Protein AF-A0A953AW74-F1 (afdb_monomer)

Nearest PDB structures (foldseek):
  6y31-assembly4_D  TM=5.588E-01  e=8.926E+00  Homo sapiens
  3v5y-assembly1_A  TM=3.026E-01  e=4.813E+00  Homo sapiens

pLDDT: mean 71.63, std 23.49, range [26.52, 97.81]

Sequence (312 aa):
MAQKKPSPPRPAPVPIDDEPTEIGEGLFGEADLGECDLDPSELDGVEDLDLGDDEKTHPGFAVPRDSFEDTRGEVSGVVIDPRKTLNTGKFK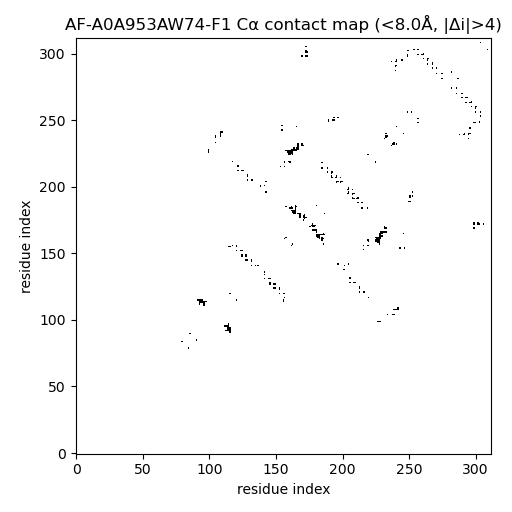ALTVAPEVSQGPWRERAFIPRGVVPKEEILESMEQALQIAAMQTGPLQRVRIALRAELMPLLRQAVEQAGGDGLDAWLSQLTRPPGRPAKDPFLMQLAALMDRFGCAPHQEALLGEAKAIAALVQKALCAPAPKKLSLKFLEEEFEGRIEVDALLTILFATDEELERQRQQVDRTLDSMRLQMRSMAGASPDGLMWNFSRLKVEKRIVEAEQKRRGSPKG

Mean predicted aligned error: 17.29 Å

Structure (mmCIF, N/CA/C/O backbone):
data_AF-A0A953AW74-F1
#
_entry.id   AF-A0A953AW74-F1
#
loop_
_atom_site.group_PDB
_atom_site.id
_atom_site.type_symbol
_atom_site.label_atom_id
_atom_site.label_alt_id
_atom_site.label_comp_id
_atom_site.label_asym_id
_atom_site.label_entity_id
_atom_site.label_seq_id
_atom_site.pdbx_PDB_ins_code
_atom_site.Cartn_x
_atom_site.Cartn_y
_atom_site.Cartn_z
_atom_site.occupancy
_atom_site.B_iso_or_equiv
_atom_site.auth_seq_id
_atom_site.auth_comp_id
_atom_site.auth_asym_id
_atom_site.auth_atom_id
_atom_site.pdbx_PDB_model_num
ATOM 1 N N . MET A 1 1 ? -37.865 -12.316 45.957 1.00 49.72 1 MET A N 1
ATOM 2 C CA . MET A 1 1 ? -38.767 -12.671 44.840 1.00 49.72 1 MET A CA 1
ATOM 3 C C . MET A 1 1 ? -38.986 -11.420 44.004 1.00 49.72 1 MET A C 1
ATOM 5 O O . MET A 1 1 ? -39.695 -10.531 44.449 1.00 49.72 1 MET A O 1
ATOM 9 N N . ALA A 1 2 ? -38.303 -11.304 42.864 1.00 46.75 2 ALA A N 1
ATOM 10 C CA . ALA A 1 2 ? -38.395 -10.155 41.963 1.00 46.75 2 ALA A CA 1
ATOM 11 C C . ALA A 1 2 ? -38.836 -10.641 40.576 1.00 46.75 2 ALA A C 1
ATOM 13 O O . ALA A 1 2 ? -38.392 -11.687 40.104 1.00 46.75 2 ALA A O 1
ATOM 14 N N . GLN A 1 3 ? -39.787 -9.910 40.002 1.00 46.91 3 GLN A N 1
ATOM 15 C CA . GLN A 1 3 ? -40.660 -10.318 38.906 1.00 46.91 3 GLN A CA 1
ATOM 16 C C . GLN A 1 3 ? -39.927 -10.389 37.557 1.00 46.91 3 GLN A C 1
ATOM 18 O O . GLN A 1 3 ? -39.173 -9.493 37.180 1.00 46.91 3 GLN A O 1
ATOM 23 N N . LYS A 1 4 ? -40.178 -11.477 36.824 1.00 51.53 4 LYS A N 1
ATOM 24 C CA . LYS A 1 4 ? -39.642 -11.770 35.490 1.00 51.53 4 LYS A CA 1
ATOM 25 C C . LYS A 1 4 ? -40.383 -10.897 34.464 1.00 51.53 4 LYS A C 1
ATOM 27 O O . LYS A 1 4 ? -41.589 -11.057 34.297 1.00 51.53 4 LYS A O 1
ATOM 32 N N . LYS A 1 5 ? -39.690 -9.960 33.805 1.00 62.12 5 LYS A N 1
ATOM 33 C CA . LYS A 1 5 ? -40.270 -9.153 32.713 1.00 62.12 5 LYS A CA 1
ATOM 34 C C . LYS A 1 5 ? -40.571 -10.043 31.491 1.00 62.12 5 LYS A C 1
ATOM 36 O O . LYS A 1 5 ? -39.734 -10.889 31.168 1.00 62.12 5 LYS A O 1
ATOM 41 N N . PRO A 1 6 ? -41.718 -9.867 30.810 1.00 58.66 6 PRO A N 1
ATOM 42 C CA . PRO A 1 6 ? -42.057 -10.635 29.616 1.00 58.66 6 PRO A CA 1
ATOM 43 C C . PRO A 1 6 ? -41.258 -10.154 28.397 1.00 58.66 6 PRO A C 1
ATOM 45 O O . PRO A 1 6 ? -41.044 -8.956 28.207 1.00 58.66 6 PRO A O 1
ATOM 48 N N . SER A 1 7 ? -40.803 -11.110 27.587 1.00 66.50 7 SER A N 1
ATOM 49 C CA . SER A 1 7 ? -40.097 -10.873 26.325 1.00 66.50 7 SER A CA 1
ATOM 50 C C . SER A 1 7 ? -41.033 -10.293 25.252 1.00 66.50 7 SER A C 1
ATOM 52 O O . SER A 1 7 ? -42.212 -10.652 25.228 1.00 66.50 7 SER A O 1
ATOM 54 N N . PRO A 1 8 ? -40.530 -9.433 24.347 1.00 68.00 8 PRO A N 1
ATOM 55 C CA . PRO A 1 8 ? -41.325 -8.884 23.254 1.00 68.00 8 PRO A CA 1
ATOM 56 C C . PRO A 1 8 ? -41.642 -9.944 22.178 1.00 68.00 8 PRO A C 1
ATOM 58 O O . PRO A 1 8 ? -40.876 -10.900 22.010 1.00 68.00 8 PRO A O 1
ATOM 61 N N . PRO A 1 9 ? -42.760 -9.789 21.443 1.00 66.25 9 PRO A N 1
ATOM 62 C CA . PRO A 1 9 ? -43.176 -10.731 20.408 1.00 66.25 9 PRO A CA 1
ATOM 63 C C . PRO A 1 9 ? -42.257 -10.674 19.179 1.00 66.25 9 PRO A C 1
ATOM 65 O O . PRO A 1 9 ? -41.763 -9.612 18.798 1.00 66.25 9 PRO A O 1
ATOM 68 N N . ARG A 1 10 ? -42.036 -11.837 18.550 1.00 60.25 10 ARG A N 1
ATOM 69 C CA . ARG A 1 10 ? -41.307 -11.953 17.277 1.00 60.25 10 ARG A CA 1
ATOM 70 C C . ARG A 1 10 ? -42.097 -11.286 16.140 1.00 60.25 10 ARG A C 1
ATOM 72 O O . ARG A 1 10 ? -43.310 -11.486 16.078 1.00 60.25 10 ARG A O 1
ATOM 79 N N . PRO A 1 11 ? -41.430 -10.571 15.218 1.00 63.75 11 PRO A N 1
ATOM 80 C CA . PRO A 1 11 ? -42.067 -10.089 13.999 1.00 63.75 11 PRO A CA 1
ATOM 81 C C . PRO A 1 11 ? -42.449 -11.259 13.081 1.00 63.75 11 PRO A C 1
ATOM 83 O O . PRO A 1 11 ? -41.747 -12.272 13.014 1.00 63.75 11 PRO A O 1
ATOM 86 N N . ALA A 1 12 ? -43.588 -11.106 12.406 1.00 66.38 12 ALA A N 1
ATOM 87 C CA . ALA A 1 12 ? -44.104 -12.053 11.426 1.00 66.38 12 ALA A CA 1
ATOM 88 C C . ALA A 1 12 ? -43.210 -12.104 10.167 1.00 66.38 12 ALA A C 1
ATOM 90 O O . ALA A 1 12 ? -42.586 -11.095 9.827 1.00 66.38 12 ALA A O 1
ATOM 91 N N . PRO A 1 13 ? -43.136 -13.255 9.475 1.00 59.19 13 PRO A N 1
ATOM 92 C CA . PRO A 1 13 ? -42.387 -13.381 8.231 1.00 59.19 13 PRO A CA 1
ATOM 93 C C . PRO A 1 13 ? -43.037 -12.556 7.112 1.00 59.19 13 PRO A C 1
ATOM 95 O O . PRO A 1 13 ? -44.253 -12.585 6.928 1.00 59.19 13 PRO A O 1
ATOM 98 N N . VAL A 1 14 ? -42.200 -11.823 6.379 1.00 65.88 14 VAL A N 1
ATOM 99 C CA . VAL A 1 14 ? -42.571 -11.078 5.169 1.00 65.88 14 VAL A CA 1
ATOM 100 C C . VAL A 1 14 ? -42.726 -12.082 4.015 1.00 65.88 14 VAL A C 1
ATOM 102 O O . VAL A 1 14 ? -41.855 -12.945 3.875 1.00 65.88 14 VAL A O 1
ATOM 105 N N . PRO A 1 15 ? -43.802 -12.017 3.211 1.00 56.06 15 PRO A N 1
ATOM 106 C CA . PRO A 1 15 ? -43.933 -12.843 2.017 1.00 56.06 15 PRO A CA 1
ATOM 107 C C . PRO A 1 15 ? -42.904 -12.414 0.963 1.00 56.06 15 PRO A C 1
ATOM 109 O O . PRO A 1 15 ? -42.717 -11.225 0.713 1.00 56.06 15 PRO A O 1
ATOM 112 N N . ILE A 1 16 ? -42.210 -13.399 0.397 1.00 54.38 16 ILE A N 1
ATOM 113 C CA . ILE A 1 16 ? -41.316 -13.241 -0.750 1.00 54.38 16 ILE A CA 1
ATOM 114 C C . ILE A 1 16 ? -42.198 -13.433 -1.982 1.00 54.38 16 ILE A C 1
ATOM 116 O O . ILE A 1 16 ? -42.702 -14.535 -2.190 1.00 54.38 16 ILE A O 1
ATOM 120 N N . ASP A 1 17 ? -42.418 -12.364 -2.742 1.00 53.88 17 ASP A N 1
ATOM 121 C CA . ASP A 1 17 ? -43.020 -12.459 -4.069 1.00 53.88 17 ASP A CA 1
ATOM 122 C C . ASP A 1 17 ? -41.946 -12.945 -5.053 1.00 53.88 17 ASP A C 1
ATOM 124 O O . ASP A 1 17 ? -40.954 -12.260 -5.315 1.00 53.88 17 ASP A O 1
ATOM 128 N N . ASP A 1 18 ? -42.143 -14.169 -5.542 1.00 52.78 18 ASP A N 1
ATOM 129 C CA . ASP A 1 18 ? -41.474 -14.741 -6.705 1.00 52.78 18 ASP A CA 1
ATOM 130 C C . ASP A 1 18 ? -42.061 -14.108 -7.978 1.00 52.78 18 ASP A C 1
ATOM 132 O O . ASP A 1 18 ? -43.209 -14.381 -8.331 1.00 52.78 18 ASP A O 1
ATOM 136 N N . GLU A 1 19 ? -41.264 -13.335 -8.718 1.00 51.12 19 GLU A N 1
ATOM 137 C CA . GLU A 1 19 ? -41.479 -13.142 -10.156 1.00 51.12 19 GLU A CA 1
ATOM 138 C C . GLU A 1 19 ? -40.185 -13.441 -10.933 1.00 51.12 19 GLU A C 1
ATOM 140 O O . GLU A 1 19 ? -39.145 -12.828 -10.669 1.00 51.12 19 GLU A O 1
ATOM 145 N N . PRO A 1 20 ? -40.217 -14.372 -11.908 1.00 49.19 20 PRO A N 1
ATOM 146 C CA . PRO A 1 20 ? -39.124 -14.593 -12.838 1.00 49.19 20 PRO A CA 1
ATOM 147 C C . PRO A 1 20 ? -39.292 -13.655 -14.038 1.00 49.19 20 PRO A C 1
ATOM 149 O O . PRO A 1 20 ? -40.275 -13.748 -14.770 1.00 49.19 20 PRO A O 1
ATOM 152 N N . THR A 1 21 ? -38.331 -12.763 -14.282 1.00 44.91 21 THR A N 1
ATOM 153 C CA . THR A 1 21 ? -38.286 -12.037 -15.558 1.00 44.91 21 THR A CA 1
ATOM 154 C C . THR A 1 21 ? -37.386 -12.776 -16.538 1.00 44.91 21 THR A C 1
ATOM 156 O O . THR A 1 21 ? -36.184 -12.942 -16.322 1.00 44.91 21 THR A O 1
ATOM 159 N N . GLU A 1 22 ? -38.022 -13.243 -17.606 1.00 45.84 22 GLU A N 1
ATOM 160 C CA . GLU A 1 22 ? -37.438 -13.908 -18.759 1.00 45.84 22 GLU A CA 1
ATOM 161 C C . GLU A 1 22 ? -36.452 -13.008 -19.525 1.00 45.84 22 GLU A C 1
ATOM 163 O O . GLU A 1 22 ? -36.714 -11.846 -19.824 1.00 45.84 22 GLU A O 1
ATOM 168 N N . ILE A 1 23 ? -35.290 -13.594 -19.815 1.00 40.34 23 ILE A N 1
ATOM 169 C CA . ILE A 1 23 ? -34.644 -13.725 -21.130 1.00 40.34 23 ILE A CA 1
ATOM 170 C C . ILE A 1 23 ? -35.093 -12.718 -22.210 1.00 40.34 23 ILE A C 1
ATOM 172 O O . ILE A 1 23 ? -36.144 -12.862 -22.827 1.00 40.34 23 ILE A O 1
ATOM 176 N N . GLY A 1 24 ? -34.207 -11.770 -22.525 1.00 37.69 24 GLY A N 1
ATOM 177 C CA . GLY A 1 24 ? -34.224 -11.009 -23.773 1.00 37.69 24 GLY A CA 1
ATOM 178 C C . GLY A 1 24 ? -32.976 -11.322 -24.592 1.00 37.69 24 GLY A C 1
ATOM 179 O O . GLY A 1 24 ? -31.915 -10.747 -24.355 1.00 37.69 24 GLY A O 1
ATOM 180 N N . GLU A 1 25 ? -33.104 -12.252 -25.535 1.00 41.88 25 GLU A N 1
ATOM 181 C CA . GLU A 1 25 ? -32.179 -12.418 -26.656 1.00 41.88 25 GLU A CA 1
ATOM 182 C C . GLU A 1 25 ? -32.297 -11.214 -27.602 1.00 41.88 25 GLU A C 1
ATOM 184 O O . GLU A 1 25 ? -33.404 -10.781 -27.926 1.00 41.88 25 GLU A O 1
ATOM 189 N N . GLY A 1 26 ? -31.172 -10.696 -28.101 1.00 34.62 26 GLY A N 1
ATOM 190 C CA . GLY A 1 26 ? -31.201 -9.820 -29.270 1.00 34.62 26 GLY A CA 1
ATOM 191 C C . GLY A 1 26 ? -29.970 -8.940 -29.465 1.00 34.62 26 GLY A C 1
ATOM 192 O O . GLY A 1 26 ? -29.677 -8.084 -28.639 1.00 34.62 26 GLY A O 1
ATOM 193 N N . LEU A 1 27 ? -29.370 -9.103 -30.648 1.00 41.50 27 LEU A N 1
ATOM 194 C CA . LEU A 1 27 ? -28.475 -8.184 -31.368 1.00 41.50 27 LEU A CA 1
ATOM 195 C C . LEU A 1 27 ? -26.965 -8.335 -31.142 1.00 41.50 27 LEU A C 1
ATOM 197 O O . LEU A 1 27 ? -26.287 -7.515 -30.530 1.00 41.50 27 LEU A O 1
ATOM 201 N N . PHE A 1 28 ? -26.445 -9.365 -31.814 1.00 36.34 28 PHE A N 1
ATOM 202 C CA . PHE A 1 28 ? -25.161 -9.310 -32.507 1.00 36.34 28 PHE A CA 1
ATOM 203 C C . PHE A 1 28 ? -25.177 -8.164 -33.531 1.00 36.34 28 PHE A C 1
ATOM 205 O O . PHE A 1 28 ? -25.969 -8.181 -34.471 1.00 36.34 28 PHE A O 1
ATOM 212 N N . GLY A 1 29 ? -24.302 -7.178 -33.336 1.00 38.53 29 GLY A N 1
ATOM 213 C CA . GLY A 1 29 ? -23.865 -6.252 -34.375 1.00 38.53 29 GLY A CA 1
ATOM 214 C C . GLY A 1 29 ? -22.426 -6.593 -34.737 1.00 38.53 29 GLY A C 1
ATOM 215 O O . GLY A 1 29 ? -21.524 -6.375 -33.930 1.00 38.53 29 GLY A O 1
ATOM 216 N N . GLU A 1 30 ? -22.237 -7.176 -35.917 1.00 44.62 30 GLU A N 1
ATOM 217 C CA . GLU A 1 30 ? -20.938 -7.358 -36.560 1.00 44.62 30 GLU A CA 1
ATOM 218 C C . GLU A 1 30 ? -20.300 -5.981 -36.790 1.00 44.62 30 GLU A C 1
ATOM 220 O O . GLU A 1 30 ? -20.874 -5.125 -37.464 1.00 44.62 30 GLU A O 1
ATOM 225 N N . ALA A 1 31 ? -19.129 -5.756 -36.194 1.00 41.97 31 ALA A N 1
ATOM 226 C CA . ALA A 1 31 ? -18.279 -4.618 -36.507 1.00 41.97 31 ALA A CA 1
ATOM 227 C C . ALA A 1 31 ? -17.125 -5.109 -37.385 1.00 41.97 31 ALA A C 1
ATOM 229 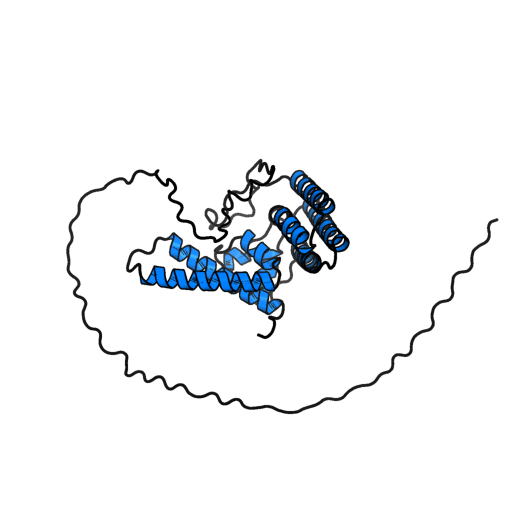O O . ALA A 1 31 ? -16.256 -5.864 -36.949 1.00 41.97 31 ALA A O 1
ATOM 230 N N . ASP A 1 32 ? -17.219 -4.668 -38.630 1.00 40.69 32 ASP A N 1
ATOM 231 C CA . ASP A 1 32 ? -16.294 -4.743 -39.750 1.00 40.69 32 ASP A CA 1
ATOM 232 C C . ASP A 1 32 ? -14.844 -4.412 -39.333 1.00 40.69 32 ASP A C 1
ATOM 234 O O . ASP A 1 32 ? -14.549 -3.312 -38.853 1.00 40.69 32 ASP A O 1
ATOM 238 N N . LEU A 1 33 ? -13.940 -5.387 -39.469 1.00 43.19 33 LEU A N 1
ATOM 239 C CA . LEU A 1 33 ? -12.500 -5.212 -39.279 1.00 43.19 33 LEU A CA 1
ATOM 240 C C . LEU A 1 33 ? -11.891 -4.832 -40.628 1.00 43.19 33 LEU A C 1
ATOM 242 O O . LEU A 1 33 ? -11.565 -5.700 -41.431 1.00 43.19 33 LEU A O 1
ATOM 246 N N . GLY A 1 34 ? -11.735 -3.527 -40.850 1.00 38.44 34 GLY A N 1
ATOM 247 C CA . GLY A 1 34 ? -10.992 -3.000 -41.988 1.00 38.44 34 GLY A CA 1
ATOM 248 C C . GLY A 1 34 ? -9.546 -3.503 -41.988 1.00 38.44 34 GLY A C 1
ATOM 249 O O . GLY A 1 34 ? -8.784 -3.240 -41.054 1.00 38.44 34 GLY A O 1
ATOM 250 N N . GLU A 1 35 ? -9.197 -4.227 -43.048 1.00 40.94 35 GLU A N 1
ATOM 251 C CA . GLU A 1 35 ? -7.839 -4.582 -43.445 1.00 40.94 35 GLU A CA 1
ATOM 252 C C . GLU A 1 35 ? -7.013 -3.303 -43.655 1.00 40.94 35 GLU A C 1
ATOM 254 O O . GLU A 1 35 ? -7.309 -2.479 -44.519 1.00 40.94 35 GLU A O 1
ATOM 259 N N . CYS A 1 36 ? -5.966 -3.128 -42.850 1.00 40.25 36 CYS A N 1
ATOM 260 C CA . CYS A 1 36 ? -4.886 -2.198 -43.157 1.00 40.25 36 CYS A CA 1
ATOM 261 C C . CYS A 1 36 ? -3.796 -2.985 -43.887 1.00 40.25 36 CYS A C 1
ATOM 263 O O . CYS A 1 36 ? -2.907 -3.553 -43.249 1.00 40.25 36 CYS A O 1
ATOM 265 N N . ASP A 1 37 ? -3.884 -3.013 -45.215 1.00 38.41 37 ASP A N 1
ATOM 266 C CA . ASP A 1 37 ? -2.788 -3.404 -46.097 1.00 38.41 37 ASP A CA 1
ATOM 267 C C . ASP A 1 37 ? -1.620 -2.425 -45.907 1.00 38.41 37 ASP A C 1
ATOM 269 O O . ASP A 1 37 ? -1.641 -1.290 -46.384 1.00 38.41 37 ASP A O 1
ATOM 273 N N . LEU A 1 38 ? -0.601 -2.853 -45.162 1.00 48.66 38 LEU A N 1
ATOM 274 C CA . LEU A 1 38 ? 0.699 -2.192 -45.134 1.00 48.66 38 LEU A CA 1
ATOM 275 C C . LEU A 1 38 ? 1.587 -2.857 -46.185 1.00 48.66 38 LEU A C 1
ATOM 277 O O . LEU A 1 38 ? 2.008 -4.002 -46.023 1.00 48.66 38 LEU A O 1
ATOM 281 N N . ASP A 1 39 ? 1.833 -2.118 -47.262 1.00 50.06 39 ASP A N 1
ATOM 282 C CA . ASP A 1 39 ? 2.692 -2.490 -48.383 1.00 50.06 39 ASP A CA 1
ATOM 283 C C . ASP A 1 39 ? 4.160 -2.648 -47.914 1.00 50.06 39 ASP A C 1
ATOM 285 O O . ASP A 1 39 ? 4.757 -1.686 -47.424 1.00 50.06 39 ASP A O 1
ATOM 289 N N . PRO A 1 40 ? 4.774 -3.842 -48.028 1.00 48.16 40 PRO A N 1
ATOM 290 C CA . PRO A 1 40 ? 6.150 -4.091 -47.593 1.00 48.16 40 PRO A CA 1
ATOM 291 C C . PRO A 1 40 ? 7.226 -3.559 -48.566 1.00 48.16 40 PRO A C 1
ATOM 293 O O . PRO A 1 40 ? 8.393 -3.924 -48.436 1.00 48.16 40 PRO A O 1
ATOM 296 N N . SER A 1 41 ? 6.864 -2.690 -49.517 1.00 50.59 41 SER A N 1
ATOM 297 C CA . SER A 1 41 ? 7.764 -2.149 -50.551 1.00 50.59 41 SER A CA 1
ATOM 298 C C . SER A 1 41 ? 8.508 -0.851 -50.179 1.00 50.59 41 SER A C 1
ATOM 300 O O . SER A 1 41 ? 9.345 -0.405 -50.958 1.00 50.59 41 SER A O 1
ATOM 302 N N . GLU A 1 42 ? 8.233 -0.220 -49.030 1.00 52.12 42 GLU A N 1
ATOM 303 C CA . GLU A 1 42 ? 8.799 1.103 -48.663 1.00 52.12 42 GLU A CA 1
ATOM 304 C C . GLU A 1 42 ? 10.006 1.069 -47.698 1.00 52.12 42 GLU A C 1
ATOM 306 O O . GLU A 1 42 ? 10.398 2.096 -47.144 1.00 52.12 42 GLU A O 1
ATOM 311 N N . LEU A 1 43 ? 10.642 -0.087 -47.491 1.00 52.38 43 LEU A N 1
ATOM 312 C CA . LEU A 1 43 ? 11.846 -0.211 -46.655 1.00 52.38 43 LEU A CA 1
ATOM 313 C C . LEU A 1 43 ? 13.036 -0.728 -47.463 1.00 52.38 43 LEU A C 1
ATOM 315 O O . LEU A 1 43 ? 13.583 -1.788 -47.179 1.00 52.38 43 LEU A O 1
ATOM 319 N N . ASP A 1 44 ? 13.449 0.053 -48.458 1.00 43.59 44 ASP A N 1
ATOM 320 C CA . ASP A 1 44 ? 14.753 -0.106 -49.096 1.00 43.59 44 ASP A CA 1
ATOM 321 C C . ASP A 1 44 ? 15.330 1.282 -49.405 1.00 43.59 44 ASP A C 1
ATOM 323 O O . ASP A 1 44 ? 14.726 2.069 -50.134 1.00 43.59 44 ASP A O 1
ATOM 327 N N . GLY A 1 45 ? 16.478 1.606 -48.804 1.00 43.22 45 GLY A N 1
ATOM 328 C CA . GLY A 1 45 ? 17.227 2.826 -49.120 1.00 43.22 45 GLY A CA 1
ATOM 329 C C . GLY A 1 45 ? 17.574 3.722 -47.934 1.00 43.22 45 GLY A C 1
ATOM 330 O O . GLY A 1 45 ? 17.092 4.846 -47.851 1.00 43.22 45 GLY A O 1
ATOM 331 N N . VAL A 1 46 ? 18.485 3.273 -47.069 1.00 45.44 46 VAL A N 1
ATOM 332 C CA . VAL A 1 46 ? 19.546 4.160 -46.561 1.00 45.44 46 VAL A CA 1
ATOM 333 C C . VAL A 1 46 ? 20.840 3.362 -46.437 1.00 45.44 46 VAL A C 1
ATOM 335 O O . VAL A 1 46 ? 20.980 2.462 -45.611 1.00 45.44 46 VAL A O 1
ATOM 338 N N . GLU A 1 47 ? 21.729 3.696 -47.359 1.00 42.72 47 GLU A N 1
ATOM 339 C CA . GLU A 1 47 ? 23.054 3.156 -47.611 1.00 42.72 47 GLU A CA 1
ATOM 340 C C . GLU A 1 47 ? 24.060 3.546 -46.510 1.00 42.72 47 GLU A C 1
ATOM 342 O O . GLU A 1 47 ? 23.947 4.597 -45.877 1.00 42.72 47 GLU A O 1
ATOM 347 N N . ASP A 1 48 ? 25.043 2.664 -46.324 1.00 44.19 48 ASP A N 1
ATOM 348 C CA . ASP A 1 48 ? 26.459 2.933 -46.054 1.00 44.19 48 ASP A CA 1
ATOM 349 C C . ASP A 1 48 ? 26.831 4.045 -45.057 1.00 44.19 48 ASP A C 1
ATOM 351 O O . ASP A 1 48 ? 27.003 5.215 -45.405 1.00 44.19 48 ASP A O 1
ATOM 355 N N . LEU A 1 49 ? 27.134 3.636 -43.818 1.00 42.31 49 LEU A N 1
ATOM 356 C CA . LEU A 1 49 ? 28.056 4.379 -42.957 1.00 42.31 49 LEU A CA 1
ATOM 357 C C . LEU A 1 49 ? 29.336 3.573 -42.724 1.00 42.31 49 LEU A C 1
ATOM 359 O O . LEU A 1 49 ? 29.368 2.569 -42.014 1.00 42.31 49 LEU A O 1
ATOM 363 N N . ASP A 1 50 ? 30.364 4.088 -43.387 1.00 39.44 50 ASP A N 1
ATOM 364 C CA . ASP A 1 50 ? 31.781 3.757 -43.380 1.00 39.44 50 ASP A CA 1
ATOM 365 C C . ASP A 1 50 ? 32.346 3.590 -41.954 1.00 39.44 50 ASP A C 1
ATOM 367 O O . ASP A 1 50 ? 32.288 4.501 -41.121 1.00 39.44 50 ASP A O 1
ATOM 371 N N . LEU A 1 51 ? 32.885 2.401 -41.668 1.00 43.75 51 LEU A N 1
ATOM 372 C CA . LEU A 1 51 ? 33.590 2.074 -40.428 1.00 43.75 51 LEU A CA 1
ATOM 373 C C . LEU A 1 51 ? 35.054 2.506 -40.566 1.00 43.75 51 LEU A C 1
ATOM 375 O O . LEU A 1 51 ? 35.906 1.733 -40.996 1.00 43.75 51 LEU A O 1
ATOM 379 N N . GLY A 1 52 ? 35.333 3.753 -40.192 1.00 34.62 52 GLY A N 1
ATOM 380 C CA . GLY A 1 52 ? 36.695 4.260 -40.052 1.00 34.62 52 GLY A CA 1
ATOM 381 C C . GLY A 1 52 ? 37.356 3.764 -38.765 1.00 34.62 52 GLY A C 1
ATOM 382 O O . GLY A 1 52 ? 36.954 4.149 -37.667 1.00 34.62 52 GLY A O 1
ATOM 383 N N . ASP A 1 53 ? 38.384 2.932 -38.928 1.00 42.34 53 ASP A N 1
ATOM 384 C CA . ASP A 1 53 ? 39.378 2.575 -37.917 1.00 42.34 53 ASP A CA 1
ATOM 385 C C . ASP A 1 53 ? 40.108 3.823 -37.390 1.00 42.34 53 ASP A C 1
ATOM 387 O O . ASP A 1 53 ? 40.721 4.558 -38.162 1.00 42.34 53 ASP A O 1
ATOM 391 N N . ASP A 1 54 ? 40.130 4.024 -36.070 1.00 40.66 54 ASP A N 1
ATOM 392 C CA . ASP A 1 54 ? 41.199 4.800 -35.432 1.00 40.66 54 ASP A CA 1
ATOM 393 C C . ASP A 1 54 ? 41.445 4.308 -33.995 1.00 40.66 54 ASP A C 1
ATOM 395 O O . ASP A 1 54 ? 40.844 4.731 -33.003 1.00 40.66 54 ASP A O 1
ATOM 399 N N . GLU A 1 55 ? 42.364 3.352 -33.908 1.00 39.41 55 GLU A N 1
ATOM 400 C CA . GLU A 1 55 ? 42.961 2.827 -32.690 1.00 39.41 55 GLU A CA 1
ATOM 401 C C . GLU A 1 55 ? 44.059 3.794 -32.207 1.00 39.41 55 GLU A C 1
ATOM 403 O O . GLU A 1 55 ? 45.152 3.852 -32.772 1.00 39.41 55 GLU A O 1
ATOM 408 N N . LYS A 1 56 ? 43.801 4.559 -31.136 1.00 35.06 56 LYS A N 1
ATOM 409 C CA . LYS A 1 56 ? 44.856 5.230 -30.350 1.00 35.06 56 LYS A CA 1
ATOM 410 C C . LYS A 1 56 ? 44.616 5.086 -28.849 1.00 35.06 56 LYS A C 1
ATOM 412 O O . LYS A 1 56 ? 43.876 5.837 -28.223 1.00 35.06 56 LYS A O 1
ATOM 417 N N . THR A 1 57 ? 45.319 4.120 -28.272 1.00 34.62 57 THR A N 1
ATOM 418 C CA . THR A 1 57 ? 45.640 3.988 -26.845 1.00 34.62 57 THR A CA 1
ATOM 419 C C . THR A 1 57 ? 46.387 5.205 -26.292 1.00 34.62 57 THR A C 1
ATOM 421 O O . THR A 1 57 ? 47.331 5.665 -26.925 1.00 34.62 57 THR A O 1
ATOM 424 N N . HIS A 1 58 ? 46.007 5.657 -25.086 1.00 30.19 58 HIS A N 1
ATOM 425 C CA . HIS A 1 58 ? 46.833 5.956 -23.887 1.00 30.19 58 HIS A CA 1
ATOM 426 C C . HIS A 1 58 ? 46.031 6.841 -22.893 1.00 30.19 58 HIS A C 1
ATOM 428 O O . HIS A 1 58 ? 45.030 7.436 -23.275 1.00 30.19 58 HIS A O 1
ATOM 434 N N . PRO A 1 59 ? 46.492 7.039 -21.644 1.00 32.34 59 PRO A N 1
ATOM 435 C CA . PRO A 1 59 ? 46.492 6.135 -20.498 1.00 32.34 59 PRO A CA 1
ATOM 436 C C . PRO A 1 59 ? 45.514 6.621 -19.398 1.00 32.34 59 PRO A C 1
ATOM 438 O O . PRO A 1 59 ? 44.961 7.715 -19.461 1.00 32.34 59 PRO A O 1
ATOM 441 N N . GLY A 1 60 ? 45.296 5.794 -18.373 1.00 39.81 60 GLY A N 1
ATOM 442 C CA . GLY A 1 60 ? 44.313 6.028 -17.314 1.00 39.81 60 GLY A CA 1
ATOM 443 C C . GLY A 1 60 ? 44.376 7.407 -16.646 1.00 39.81 60 GLY A C 1
ATOM 444 O O . GLY A 1 60 ? 45.402 7.808 -16.103 1.00 39.81 60 GLY A O 1
ATOM 445 N N . PHE A 1 61 ? 43.220 8.068 -16.600 1.00 30.53 61 PHE A N 1
ATOM 446 C CA . PHE A 1 61 ? 42.920 9.096 -15.615 1.00 30.53 61 PHE A CA 1
ATOM 447 C C . PHE A 1 61 ? 41.890 8.538 -14.637 1.00 30.53 61 PHE A C 1
ATOM 449 O O . PHE A 1 61 ? 40.739 8.277 -14.982 1.00 30.53 61 PHE A O 1
ATOM 456 N N . ALA A 1 62 ? 42.346 8.320 -13.406 1.00 33.12 62 ALA A N 1
ATOM 457 C CA . ALA A 1 62 ? 41.485 8.084 -12.264 1.00 33.12 62 ALA A CA 1
ATOM 458 C C . ALA A 1 62 ? 40.541 9.283 -12.111 1.00 33.12 62 ALA A C 1
ATOM 460 O O . ALA A 1 62 ? 40.998 10.404 -11.890 1.00 33.12 62 ALA A O 1
ATOM 461 N N . VAL A 1 63 ? 39.236 9.052 -12.237 1.00 31.88 63 VAL A N 1
ATOM 462 C CA . VAL A 1 63 ? 38.229 10.061 -11.904 1.00 31.88 63 VAL A CA 1
ATOM 463 C C . VAL A 1 63 ? 38.093 10.084 -10.378 1.00 31.88 63 VAL A C 1
ATOM 465 O O . VAL A 1 63 ? 37.779 9.043 -9.789 1.00 31.88 63 VAL A O 1
ATOM 468 N N . PRO A 1 64 ? 38.342 11.224 -9.711 1.00 29.16 64 PRO A N 1
ATOM 469 C CA . PRO A 1 64 ? 38.115 11.366 -8.282 1.00 29.16 64 PRO A CA 1
ATOM 470 C C . PRO A 1 64 ? 36.639 11.130 -7.960 1.00 29.16 64 PRO A C 1
ATOM 472 O O . PRO A 1 64 ? 35.742 11.803 -8.467 1.00 29.16 64 PRO A O 1
ATOM 475 N N . ARG A 1 65 ? 36.397 10.138 -7.108 1.00 40.19 65 ARG A N 1
ATOM 476 C CA . ARG A 1 65 ? 35.109 9.847 -6.490 1.00 40.19 65 ARG A CA 1
ATOM 477 C C . ARG A 1 65 ? 34.894 10.867 -5.373 1.00 40.19 65 ARG A C 1
ATOM 479 O O . ARG A 1 65 ? 35.381 10.635 -4.280 1.00 40.19 65 ARG A O 1
ATOM 486 N N . ASP A 1 66 ? 34.291 12.004 -5.710 1.00 35.53 66 ASP A N 1
ATOM 487 C CA . ASP A 1 66 ? 33.488 12.889 -4.845 1.00 35.53 66 ASP A CA 1
ATOM 488 C C . ASP A 1 66 ? 33.448 14.287 -5.461 1.00 35.53 66 ASP A C 1
ATOM 490 O O . ASP A 1 66 ? 34.461 14.978 -5.461 1.00 35.53 66 ASP A O 1
ATOM 494 N N . SER A 1 67 ? 32.287 14.681 -5.999 1.00 30.95 67 SER A N 1
ATOM 495 C CA . SER A 1 67 ? 31.829 16.067 -6.222 1.00 30.95 67 SER A CA 1
ATOM 496 C C . SER A 1 67 ? 30.481 16.027 -6.954 1.00 30.95 67 SER A C 1
ATOM 498 O O . SER A 1 67 ? 30.415 16.189 -8.168 1.00 30.95 67 SER A O 1
ATOM 500 N N . PHE A 1 68 ? 29.391 15.772 -6.230 1.00 30.03 68 PHE A N 1
ATOM 501 C CA . PHE A 1 68 ? 28.047 16.123 -6.702 1.00 30.03 68 PHE A CA 1
ATOM 502 C C . PHE A 1 68 ? 27.502 17.186 -5.745 1.00 30.03 68 PHE A C 1
ATOM 504 O O . PHE A 1 68 ? 26.744 16.890 -4.823 1.00 30.03 68 PHE A O 1
ATOM 511 N N . GLU A 1 69 ? 27.961 18.424 -5.927 1.00 32.41 69 GLU A N 1
ATOM 512 C CA . GLU A 1 69 ? 27.302 19.596 -5.359 1.00 32.41 69 GLU A CA 1
ATOM 513 C C . GLU A 1 69 ? 26.227 20.099 -6.330 1.00 32.41 69 GLU A C 1
ATOM 515 O O . GLU A 1 69 ? 26.489 20.461 -7.475 1.00 32.41 69 GLU A O 1
ATOM 520 N N . ASP A 1 70 ? 24.995 20.021 -5.827 1.00 41.94 70 ASP A N 1
ATOM 521 C CA . ASP A 1 70 ? 23.840 20.900 -6.025 1.00 41.94 70 ASP A CA 1
ATOM 522 C C . ASP A 1 70 ? 23.966 21.964 -7.143 1.00 41.94 70 ASP A C 1
ATOM 524 O O . ASP A 1 70 ? 24.506 23.051 -6.955 1.00 41.94 70 ASP A O 1
ATOM 528 N N . THR A 1 71 ? 23.313 21.715 -8.280 1.00 31.00 71 THR A N 1
ATOM 529 C CA . THR A 1 71 ? 22.688 22.787 -9.073 1.00 31.00 71 THR A CA 1
ATOM 530 C C . THR A 1 71 ? 21.248 22.398 -9.384 1.00 31.00 71 THR A C 1
ATOM 532 O O . THR A 1 71 ? 20.927 21.723 -10.359 1.00 31.00 71 THR A O 1
ATOM 535 N N . ARG A 1 72 ? 20.360 22.810 -8.474 1.00 30.78 72 ARG A N 1
ATOM 536 C CA . ARG A 1 72 ? 18.905 22.751 -8.619 1.00 30.78 72 ARG A CA 1
ATOM 537 C C . ARG A 1 72 ? 18.466 23.733 -9.699 1.00 30.78 72 ARG A C 1
AT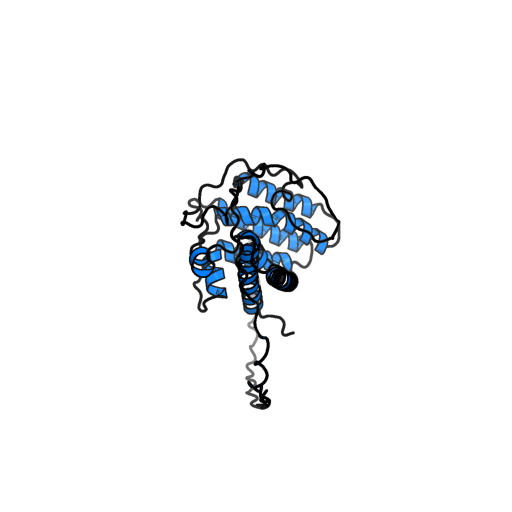OM 539 O O . ARG A 1 72 ? 18.519 24.940 -9.489 1.00 30.78 72 ARG A O 1
ATOM 546 N N . GLY A 1 73 ? 17.987 23.201 -10.818 1.00 26.52 73 GLY A N 1
ATOM 547 C CA . GLY A 1 73 ? 17.025 23.873 -11.683 1.00 26.52 73 GLY A CA 1
ATOM 548 C C . GLY A 1 73 ? 15.625 23.395 -11.309 1.00 26.52 73 GLY A C 1
ATOM 549 O O . GLY A 1 73 ? 15.339 22.201 -11.372 1.00 26.52 73 GLY A O 1
ATOM 550 N N . GLU A 1 74 ? 14.787 24.317 -10.851 1.00 38.50 74 GLU A N 1
ATOM 551 C CA . GLU A 1 74 ? 13.403 24.095 -10.441 1.00 38.50 74 GLU A CA 1
ATOM 552 C C . GLU A 1 74 ? 12.561 23.477 -11.567 1.00 38.50 74 GLU A C 1
ATOM 554 O O . GLU A 1 74 ? 12.266 24.132 -12.563 1.00 38.50 74 GLU A O 1
ATOM 559 N N . VAL A 1 75 ? 12.090 22.243 -11.375 1.00 34.25 75 VAL A N 1
ATOM 560 C CA . VAL A 1 75 ? 10.859 21.758 -12.009 1.00 34.25 75 VAL A CA 1
ATOM 561 C C . VAL A 1 75 ? 10.067 20.987 -10.960 1.00 34.25 75 VAL A C 1
ATOM 563 O O . VAL A 1 75 ? 10.511 19.974 -10.425 1.00 34.25 75 VAL A O 1
ATOM 566 N N . SER A 1 76 ? 8.895 21.531 -10.640 1.00 39.41 76 SER A N 1
ATOM 567 C CA . SER A 1 76 ? 7.897 20.988 -9.723 1.00 39.41 76 SER A CA 1
ATOM 568 C C . SER A 1 76 ? 7.464 19.582 -10.147 1.00 39.41 76 SER A C 1
ATOM 570 O O . SER A 1 76 ? 6.633 19.394 -11.032 1.00 39.41 76 SER A O 1
ATOM 572 N N . GLY A 1 77 ? 8.049 18.585 -9.499 1.00 31.73 77 GLY A N 1
ATOM 573 C CA . GLY A 1 77 ? 7.646 17.192 -9.539 1.00 31.73 77 GLY A CA 1
ATOM 574 C C . GLY A 1 77 ? 8.135 16.579 -8.242 1.00 31.73 77 GLY A C 1
ATOM 575 O O . GLY A 1 77 ? 9.328 16.615 -7.954 1.00 31.73 77 GLY A O 1
ATOM 576 N N . VAL A 1 78 ? 7.216 16.109 -7.405 1.00 35.31 78 VAL A N 1
ATOM 577 C CA . VAL A 1 78 ? 7.537 15.547 -6.091 1.00 35.31 78 VAL A CA 1
ATOM 578 C C . VAL A 1 78 ? 8.298 14.235 -6.300 1.00 35.31 78 VAL A C 1
ATOM 5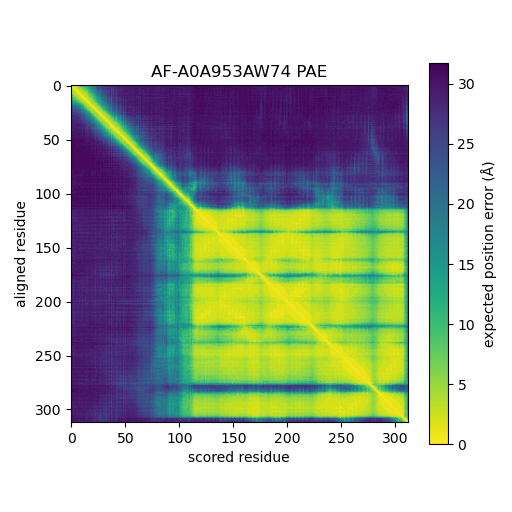80 O O . VAL A 1 78 ? 7.716 13.158 -6.378 1.00 35.31 78 VAL A O 1
ATOM 583 N N . VAL A 1 79 ? 9.621 14.332 -6.428 1.00 35.09 79 VAL A N 1
ATOM 584 C CA . VAL A 1 79 ? 10.540 13.206 -6.285 1.00 35.09 79 VAL A CA 1
ATOM 585 C C . VAL A 1 79 ? 10.666 12.965 -4.789 1.00 35.09 79 VAL A C 1
ATOM 587 O O . VAL A 1 79 ? 11.366 13.689 -4.079 1.00 35.09 79 VAL A O 1
ATOM 590 N N . ILE A 1 80 ? 9.926 11.976 -4.295 1.00 35.84 80 ILE A N 1
ATOM 591 C CA . ILE A 1 80 ? 10.064 11.509 -2.920 1.00 35.84 80 ILE A CA 1
ATOM 592 C C . ILE A 1 80 ? 11.394 10.763 -2.826 1.00 35.84 80 ILE A C 1
ATOM 594 O O . ILE A 1 80 ? 11.501 9.590 -3.167 1.00 35.84 80 ILE A O 1
ATOM 598 N N . ASP A 1 81 ? 12.427 11.475 -2.392 1.00 33.84 81 ASP A N 1
ATOM 599 C CA . ASP A 1 81 ? 13.683 10.883 -1.950 1.00 33.84 81 ASP A CA 1
ATOM 600 C C . ASP A 1 81 ? 13.388 10.055 -0.678 1.00 33.84 81 ASP A C 1
ATOM 602 O O . ASP A 1 81 ? 12.982 10.636 0.337 1.00 33.84 81 ASP A O 1
ATOM 606 N N . PRO A 1 82 ? 13.557 8.716 -0.686 1.00 39.91 82 PRO A N 1
ATOM 607 C CA . PRO A 1 82 ? 13.205 7.851 0.446 1.00 39.91 82 PRO A CA 1
ATOM 608 C C . PRO A 1 82 ? 14.046 8.132 1.700 1.00 39.91 82 PRO A C 1
ATOM 610 O O . PRO A 1 82 ? 13.738 7.629 2.779 1.00 39.91 82 PRO A O 1
ATOM 613 N N . ARG A 1 83 ? 15.106 8.946 1.583 1.00 36.53 83 ARG A N 1
ATOM 614 C CA . ARG A 1 83 ? 15.890 9.446 2.721 1.00 36.53 83 ARG A CA 1
ATOM 615 C C . ARG A 1 83 ? 15.342 10.744 3.319 1.00 36.53 83 ARG A C 1
ATOM 617 O O . ARG A 1 83 ? 15.711 11.080 4.440 1.00 36.53 83 ARG A O 1
ATOM 624 N N . LYS A 1 84 ? 14.477 11.477 2.608 1.00 37.06 84 LYS A N 1
ATOM 625 C CA . LYS A 1 84 ? 13.964 12.792 3.038 1.00 37.06 84 LYS A CA 1
ATOM 626 C C . LYS A 1 84 ? 12.541 12.761 3.595 1.00 37.06 84 LYS A C 1
ATOM 628 O O . LYS A 1 84 ? 12.175 13.694 4.304 1.00 37.06 84 LYS A O 1
ATOM 633 N N . THR A 1 85 ? 11.769 11.696 3.380 1.00 40.66 85 THR A N 1
ATOM 634 C CA . THR A 1 85 ? 10.442 11.526 4.011 1.00 40.66 85 THR A CA 1
ATOM 635 C C . THR A 1 85 ? 10.480 11.124 5.482 1.00 40.66 85 THR A C 1
ATOM 637 O O . THR A 1 85 ? 9.444 11.132 6.132 1.00 40.66 85 THR A O 1
ATOM 640 N N . LEU A 1 86 ? 11.661 10.861 6.050 1.00 43.19 86 LEU A N 1
ATOM 641 C CA . LEU A 1 86 ? 11.828 10.652 7.494 1.00 43.19 86 LEU A CA 1
ATOM 642 C C . LEU A 1 86 ? 11.893 11.954 8.321 1.00 43.19 86 LEU A C 1
ATOM 644 O O . LEU A 1 86 ? 12.002 11.885 9.544 1.00 43.19 86 LEU A O 1
ATOM 648 N N . ASN A 1 87 ? 11.838 13.137 7.694 1.00 33.53 87 ASN A N 1
ATOM 649 C CA . ASN A 1 87 ? 12.090 14.414 8.379 1.00 33.53 87 ASN A CA 1
ATOM 650 C C . ASN A 1 87 ? 10.852 15.200 8.836 1.00 33.53 87 ASN A C 1
ATOM 652 O O . ASN A 1 87 ? 10.999 16.294 9.381 1.00 33.53 87 ASN A O 1
ATOM 656 N N . THR A 1 88 ? 9.648 14.646 8.729 1.00 40.69 88 THR A N 1
ATOM 657 C CA . THR A 1 88 ? 8.488 15.135 9.489 1.00 40.69 88 THR A CA 1
ATOM 658 C C . THR A 1 88 ? 8.349 14.330 10.779 1.00 40.69 88 THR A C 1
ATOM 660 O O . THR A 1 88 ? 7.535 13.432 10.887 1.00 40.69 88 THR A O 1
ATOM 663 N N . GLY A 1 89 ? 9.187 14.661 11.767 1.00 37.12 89 GLY A N 1
ATOM 664 C CA . GLY A 1 89 ? 8.981 14.295 13.173 1.00 37.12 89 GLY A CA 1
ATOM 665 C C . GLY A 1 89 ? 9.311 12.851 13.584 1.00 37.12 89 GLY A C 1
ATOM 666 O O . GLY A 1 89 ? 8.448 11.992 13.612 1.00 37.12 89 GLY A O 1
ATOM 667 N N . LYS A 1 90 ? 10.534 12.648 14.095 1.00 41.91 90 LYS A N 1
ATOM 668 C CA . LYS A 1 90 ? 10.894 11.614 15.094 1.00 41.91 90 LYS A CA 1
ATOM 669 C C . LYS A 1 90 ? 10.660 10.133 14.723 1.00 41.91 90 LYS A C 1
ATOM 671 O O . LYS A 1 90 ? 10.097 9.400 15.524 1.00 41.91 90 LYS A O 1
ATOM 676 N N . PHE A 1 91 ? 11.231 9.648 13.625 1.00 47.28 91 PHE A N 1
ATOM 677 C CA . PHE A 1 91 ? 11.478 8.206 13.467 1.00 47.28 91 PHE A CA 1
ATOM 678 C C . PHE A 1 91 ? 12.960 7.908 13.689 1.00 47.28 91 PHE A C 1
ATOM 680 O O . PHE A 1 91 ? 13.809 8.327 12.899 1.00 47.28 91 PHE A O 1
ATOM 687 N N . LYS A 1 92 ? 13.295 7.212 14.782 1.00 47.16 92 LYS A N 1
ATOM 688 C CA . LYS A 1 92 ? 14.663 6.738 15.032 1.00 47.16 92 LYS A CA 1
ATOM 689 C C . LYS A 1 92 ? 14.722 5.256 14.681 1.00 47.16 92 LYS A C 1
ATOM 691 O O . LYS A 1 92 ? 14.593 4.399 15.539 1.00 47.16 92 LYS A O 1
ATOM 696 N N . ALA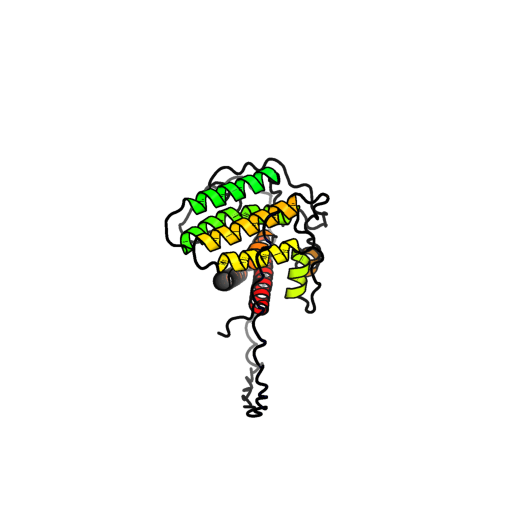 A 1 93 ? 14.968 4.958 13.410 1.00 47.31 93 ALA A N 1
ATOM 697 C CA . ALA A 1 93 ? 15.360 3.617 12.984 1.00 47.31 93 ALA A CA 1
ATOM 698 C C . ALA A 1 93 ? 16.613 3.170 13.771 1.00 47.31 93 ALA A C 1
ATOM 700 O O . ALA A 1 93 ? 17.691 3.731 13.572 1.00 47.31 93 ALA A O 1
ATOM 701 N N . LEU A 1 94 ? 16.471 2.206 14.690 1.00 45.19 94 LEU A N 1
ATOM 702 C CA . LEU A 1 94 ? 17.528 1.851 15.650 1.00 45.19 94 LEU A CA 1
ATOM 703 C C . LEU A 1 94 ? 18.387 0.641 15.244 1.00 45.19 94 LEU A C 1
ATOM 705 O O . LEU A 1 94 ? 19.485 0.500 15.775 1.00 45.19 94 LEU A O 1
ATOM 709 N N . THR A 1 95 ? 17.971 -0.197 14.290 1.00 41.06 95 THR A N 1
ATOM 710 C CA . THR A 1 95 ? 18.735 -1.385 13.848 1.00 41.06 95 THR A CA 1
ATOM 711 C C . THR A 1 95 ? 18.314 -1.848 12.451 1.00 41.06 95 THR A C 1
ATOM 713 O O . THR A 1 95 ? 17.181 -1.622 12.056 1.00 41.06 95 THR A O 1
ATOM 716 N N . VAL A 1 96 ? 19.196 -2.504 11.685 1.00 41.34 96 VAL A N 1
ATOM 717 C CA . VAL A 1 96 ? 18.859 -3.103 10.372 1.00 41.34 96 VAL A CA 1
ATOM 718 C C . VAL A 1 96 ? 17.922 -4.307 10.559 1.00 41.34 96 VAL A C 1
ATOM 720 O O . VAL A 1 96 ? 18.103 -5.093 11.488 1.00 41.34 96 VAL A O 1
ATOM 723 N N . ALA A 1 97 ? 16.923 -4.455 9.682 1.00 42.94 97 ALA A N 1
ATOM 724 C CA . ALA A 1 97 ? 15.932 -5.530 9.733 1.00 42.94 97 ALA A CA 1
ATOM 725 C C . ALA A 1 97 ? 16.532 -6.949 9.830 1.00 42.94 97 ALA A C 1
ATOM 727 O O . ALA A 1 97 ? 17.420 -7.270 9.039 1.00 42.94 97 ALA A O 1
ATOM 728 N N . PRO A 1 98 ? 16.014 -7.846 10.701 1.00 41.44 98 PRO A N 1
ATOM 729 C CA . PRO A 1 98 ? 16.429 -9.244 10.732 1.00 41.44 98 PRO A CA 1
ATOM 730 C C . PRO A 1 98 ? 15.906 -9.982 9.494 1.00 41.44 98 PRO A C 1
ATOM 732 O O . PRO A 1 98 ? 14.784 -10.494 9.458 1.00 41.44 98 PRO A O 1
ATOM 735 N N . GLU A 1 99 ? 16.772 -10.009 8.491 1.00 42.00 99 GLU A N 1
ATOM 736 C CA . GLU A 1 99 ? 16.741 -10.703 7.208 1.00 42.00 99 GLU A CA 1
ATOM 737 C C . GLU A 1 99 ? 15.522 -11.620 6.974 1.00 42.00 99 GLU A C 1
ATOM 739 O O . GLU A 1 99 ? 15.367 -12.705 7.548 1.00 42.00 99 GLU A O 1
ATOM 744 N N . VAL A 1 100 ? 14.641 -11.180 6.071 1.00 46.44 100 VAL A N 1
ATOM 745 C CA . VAL A 1 100 ? 13.781 -12.064 5.265 1.00 46.44 100 VAL A CA 1
ATOM 746 C C . VAL A 1 100 ? 14.702 -13.087 4.568 1.00 46.44 100 VAL A C 1
ATOM 748 O O . VAL A 1 100 ? 15.847 -12.745 4.303 1.00 46.44 100 VAL A O 1
ATOM 751 N N . SER A 1 101 ? 14.280 -14.315 4.256 1.00 37.88 101 SER A N 1
ATOM 752 C CA . SER A 1 101 ? 15.142 -15.351 3.634 1.00 37.88 101 SER A CA 1
ATOM 753 C C . SER A 1 101 ? 15.796 -14.877 2.322 1.00 37.88 101 SER A C 1
ATOM 755 O O . SER A 1 101 ? 15.093 -14.447 1.409 1.00 37.88 101 SER A O 1
ATOM 757 N N . GLN A 1 102 ? 17.137 -14.889 2.281 1.00 41.34 102 GLN A N 1
ATOM 758 C CA . GLN A 1 102 ? 17.976 -14.200 1.294 1.00 41.34 102 GLN A CA 1
ATOM 759 C C . GLN A 1 102 ? 18.266 -15.009 0.023 1.00 41.34 102 GLN A C 1
ATOM 761 O O . GLN A 1 102 ? 19.189 -15.816 0.018 1.00 41.34 102 GLN A O 1
ATOM 766 N N . GLY A 1 103 ? 17.515 -14.778 -1.061 1.00 40.22 103 GLY A N 1
ATOM 767 C CA . GLY A 1 103 ? 17.913 -15.203 -2.408 1.00 40.22 103 GLY A CA 1
ATOM 768 C C . GLY A 1 103 ? 19.052 -14.338 -2.999 1.00 40.22 103 GLY A C 1
ATOM 769 O O . GLY A 1 103 ? 19.326 -13.260 -2.473 1.00 40.22 103 GLY A O 1
ATOM 770 N N . PRO A 1 104 ? 19.708 -14.761 -4.100 1.00 44.25 104 PRO A N 1
ATOM 771 C CA . PRO A 1 104 ? 20.926 -14.139 -4.662 1.00 44.25 104 PRO A CA 1
ATOM 772 C C . PRO A 1 104 ? 20.814 -12.684 -5.170 1.00 44.25 104 PRO A C 1
ATOM 774 O O . PRO A 1 104 ? 21.810 -12.099 -5.578 1.00 44.25 104 PRO A O 1
ATOM 777 N N . TRP A 1 105 ? 19.629 -12.073 -5.157 1.00 46.59 105 TRP A N 1
ATOM 778 C CA . TRP A 1 105 ? 19.331 -10.779 -5.799 1.00 46.59 105 TRP A CA 1
ATOM 779 C C . TRP A 1 105 ? 19.530 -9.549 -4.886 1.00 46.59 105 TRP A C 1
ATOM 781 O O . TRP A 1 105 ? 18.990 -8.466 -5.123 1.00 46.59 105 TRP A O 1
ATOM 791 N N . ARG A 1 106 ? 20.276 -9.712 -3.789 1.00 46.56 106 ARG A N 1
ATOM 792 C CA . ARG A 1 106 ? 20.032 -8.983 -2.539 1.00 46.56 106 ARG A CA 1
ATOM 793 C C . ARG A 1 106 ? 20.774 -7.697 -2.224 1.00 46.56 106 ARG A C 1
ATOM 795 O O . ARG A 1 106 ? 20.621 -7.184 -1.121 1.00 46.56 106 ARG A O 1
ATOM 802 N N . GLU A 1 107 ? 21.466 -7.092 -3.175 1.00 44.62 107 GLU A N 1
ATOM 803 C CA . GLU A 1 107 ? 22.203 -5.853 -2.876 1.00 44.62 107 GLU A CA 1
ATOM 804 C C . GLU A 1 107 ? 21.506 -4.561 -3.333 1.00 44.62 107 GLU A C 1
ATOM 806 O O . GLU A 1 107 ? 21.951 -3.477 -2.965 1.00 44.62 107 GLU A O 1
ATOM 811 N N . ARG A 1 108 ? 20.423 -4.627 -4.131 1.00 46.97 108 ARG A N 1
ATOM 812 C CA . ARG A 1 108 ? 19.903 -3.425 -4.829 1.00 46.97 108 ARG A CA 1
ATOM 813 C C . ARG A 1 108 ? 18.410 -3.135 -4.680 1.00 46.97 108 ARG A C 1
ATOM 815 O O . ARG A 1 108 ? 18.048 -1.968 -4.609 1.00 46.97 108 ARG A O 1
ATOM 822 N N . ALA A 1 109 ? 17.554 -4.152 -4.572 1.00 43.81 109 ALA A N 1
ATOM 823 C CA . ALA A 1 109 ? 16.122 -3.950 -4.297 1.00 43.81 109 ALA A CA 1
ATOM 824 C C . ALA A 1 109 ? 15.829 -3.701 -2.803 1.00 43.81 109 ALA A C 1
ATOM 826 O O . ALA A 1 109 ? 14.716 -3.337 -2.425 1.00 43.81 109 ALA A O 1
ATOM 827 N N . PHE A 1 110 ? 16.835 -3.897 -1.943 1.00 43.16 110 PHE A N 1
ATOM 828 C CA . PHE A 1 110 ? 16.729 -3.735 -0.501 1.00 43.16 110 PHE A CA 1
ATOM 829 C C . PHE A 1 110 ? 17.794 -2.747 -0.025 1.00 43.16 110 PHE A C 1
ATOM 831 O O . PHE A 1 110 ? 18.930 -3.109 0.262 1.00 43.16 110 PHE A O 1
ATOM 838 N N . ILE A 1 111 ? 17.430 -1.469 0.078 1.00 44.38 111 ILE A N 1
ATOM 839 C CA . ILE A 1 111 ? 18.166 -0.564 0.965 1.00 44.38 111 ILE A CA 1
ATOM 840 C C . ILE A 1 111 ? 17.994 -1.157 2.375 1.00 44.38 111 ILE A C 1
ATOM 842 O O . ILE A 1 111 ? 16.842 -1.389 2.749 1.00 44.38 111 ILE A O 1
ATOM 846 N N . PRO A 1 112 ? 19.060 -1.443 3.153 1.00 39.91 112 PRO A N 1
ATOM 847 C CA . PRO A 1 112 ? 18.921 -1.880 4.538 1.00 39.91 112 PRO A CA 1
ATOM 848 C C . PRO A 1 112 ? 18.193 -0.780 5.309 1.00 39.91 112 PRO A C 1
ATOM 850 O O . PRO A 1 112 ? 18.764 0.245 5.677 1.00 39.91 112 PRO A O 1
ATOM 853 N N . ARG A 1 113 ? 16.884 -0.960 5.468 1.00 55.47 113 ARG A N 1
ATOM 854 C CA . ARG A 1 113 ? 16.022 -0.036 6.192 1.00 55.47 113 ARG A CA 1
ATOM 855 C C . ARG A 1 113 ? 16.033 -0.465 7.648 1.00 55.47 113 ARG A C 1
ATOM 857 O O . ARG A 1 113 ? 16.045 -1.660 7.960 1.00 55.47 113 ARG A O 1
ATOM 864 N N . GLY A 1 114 ? 16.090 0.523 8.533 1.00 54.88 114 GLY A N 1
ATOM 865 C CA . GLY A 1 114 ? 15.995 0.230 9.947 1.00 54.88 114 GLY A CA 1
ATOM 866 C C . GLY A 1 114 ? 14.645 -0.413 10.247 1.00 54.88 114 GLY A C 1
ATOM 867 O O . GLY A 1 114 ? 13.620 0.059 9.750 1.00 54.88 114 GLY A O 1
ATOM 868 N N . VAL A 1 115 ? 14.649 -1.495 11.018 1.00 68.75 115 VAL A N 1
ATOM 869 C CA . VAL A 1 115 ? 13.429 -2.048 11.588 1.00 68.75 115 VAL A CA 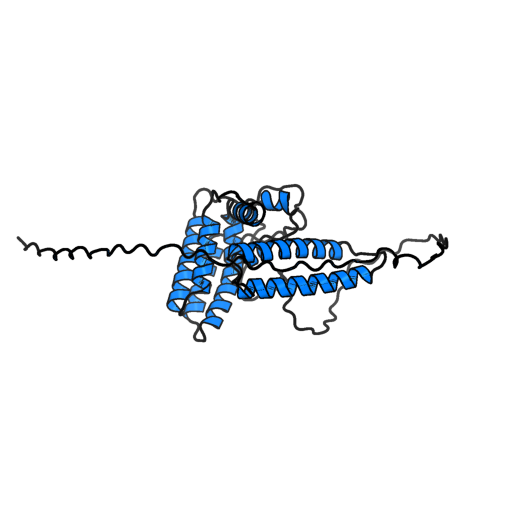1
ATOM 870 C C . VAL A 1 115 ? 13.041 -1.198 12.771 1.00 68.75 115 VAL A C 1
ATOM 872 O O . VAL A 1 115 ? 13.794 -1.029 13.731 1.00 68.75 115 VAL A O 1
ATOM 875 N N . VAL A 1 116 ? 11.845 -0.643 12.652 1.00 80.94 116 VAL A N 1
ATOM 876 C CA . VAL A 1 116 ? 11.179 0.035 13.749 1.00 80.94 116 VAL A CA 1
ATOM 877 C C . VAL A 1 116 ? 10.642 -1.059 14.677 1.00 80.94 116 VAL A C 1
ATOM 879 O O . VAL A 1 116 ? 9.964 -1.975 14.194 1.00 80.94 116 VAL A O 1
ATOM 882 N N . PRO A 1 117 ? 10.963 -1.036 15.981 1.00 86.88 117 PRO A N 1
ATOM 883 C CA . PRO A 1 117 ? 10.407 -1.998 16.921 1.00 86.88 117 PRO A CA 1
ATOM 884 C C . PRO A 1 117 ? 8.878 -1.912 16.911 1.00 86.88 117 PRO A C 1
ATOM 886 O O . PRO A 1 117 ? 8.302 -0.841 16.717 1.00 86.88 117 PRO A O 1
ATOM 889 N N . LYS A 1 118 ? 8.206 -3.050 17.108 1.00 88.50 118 LYS A N 1
ATOM 890 C CA . LYS A 1 118 ? 6.739 -3.125 17.026 1.00 88.50 118 LYS A CA 1
ATOM 891 C C . LYS A 1 118 ? 6.050 -2.150 17.984 1.00 88.50 118 LYS A C 1
ATOM 893 O O . LYS A 1 118 ? 4.997 -1.627 17.649 1.00 88.50 118 LYS A O 1
ATOM 898 N N . GLU A 1 119 ? 6.647 -1.887 19.144 1.00 91.31 119 GLU A N 1
ATOM 899 C CA . GLU A 1 119 ? 6.151 -0.926 20.126 1.00 91.31 119 GLU A CA 1
ATOM 900 C C . GLU A 1 119 ? 6.124 0.493 19.540 1.00 91.31 119 GLU A C 1
ATOM 902 O O . GLU A 1 119 ? 5.089 1.149 19.597 1.00 91.31 119 GLU A O 1
ATOM 907 N N . GLU A 1 120 ? 7.204 0.921 18.877 1.00 91.75 120 GLU A N 1
ATOM 908 C CA . GLU A 1 120 ? 7.288 2.238 18.227 1.00 91.75 120 GLU A CA 1
ATOM 909 C C . GLU A 1 120 ? 6.316 2.338 17.044 1.00 91.75 120 GLU A C 1
ATOM 911 O O . GLU A 1 120 ? 5.669 3.367 16.884 1.00 91.75 120 GLU A O 1
ATOM 916 N N . ILE A 1 121 ? 6.113 1.261 16.269 1.00 91.69 121 ILE A N 1
ATOM 917 C CA . ILE A 1 121 ? 5.086 1.246 15.209 1.00 91.69 121 ILE A CA 1
ATOM 918 C C . ILE A 1 121 ? 3.707 1.550 15.802 1.00 91.69 121 ILE A C 1
ATOM 920 O O . ILE A 1 121 ? 2.988 2.408 15.291 1.00 91.69 121 ILE A O 1
ATOM 924 N N . LEU A 1 122 ? 3.332 0.853 16.876 1.00 93.75 122 LEU A N 1
ATOM 925 C CA . LEU A 1 122 ? 2.013 0.994 17.491 1.00 93.75 122 LEU A CA 1
ATOM 926 C C . LEU A 1 122 ? 1.830 2.359 18.159 1.00 93.75 122 LEU A C 1
ATOM 928 O O . LEU A 1 122 ? 0.784 2.982 17.975 1.00 93.75 122 LEU A O 1
ATOM 932 N N . GLU A 1 123 ? 2.851 2.852 18.862 1.00 94.44 123 GLU A N 1
ATOM 933 C CA . GLU A 1 123 ? 2.846 4.193 19.452 1.00 94.44 123 GLU A CA 1
ATOM 934 C C . GLU A 1 123 ? 2.719 5.281 18.379 1.00 94.44 123 GLU A C 1
ATOM 936 O O . GLU A 1 123 ? 1.912 6.200 18.523 1.00 94.44 123 GLU A O 1
ATOM 941 N N . SER A 1 124 ? 3.454 5.173 17.268 1.00 93.44 124 SER A N 1
ATOM 942 C CA . SER A 1 124 ? 3.356 6.124 16.156 1.00 93.44 124 SER A CA 1
ATOM 943 C C . SER A 1 124 ? 1.992 6.079 15.467 1.00 93.44 124 SER A C 1
ATOM 945 O O . SER A 1 124 ? 1.456 7.131 15.117 1.00 93.44 124 SER A O 1
ATOM 947 N N . MET A 1 125 ? 1.386 4.896 15.305 1.00 95.62 125 MET A N 1
ATOM 948 C CA . MET A 1 125 ? 0.024 4.786 14.765 1.00 95.62 125 MET A CA 1
ATOM 949 C C . MET A 1 125 ? -0.991 5.465 15.690 1.00 95.62 125 MET A C 1
ATOM 951 O O . MET A 1 125 ? -1.877 6.179 15.216 1.00 95.62 125 MET A O 1
ATOM 955 N N . GLU A 1 126 ? -0.857 5.287 17.005 1.00 95.56 126 GLU A N 1
ATOM 956 C CA . GLU A 1 126 ? -1.715 5.955 17.982 1.00 95.56 126 GLU A CA 1
ATOM 957 C C . GLU A 1 126 ? -1.535 7.479 17.950 1.00 95.56 126 GLU A C 1
ATOM 959 O O . GLU A 1 126 ? -2.522 8.216 17.918 1.00 95.56 126 GLU A O 1
ATOM 964 N N . GLN A 1 127 ? -0.296 7.966 17.879 1.00 95.38 127 GLN A N 1
ATOM 965 C CA . GLN A 1 127 ? -0.006 9.397 17.756 1.00 95.38 127 GLN A CA 1
ATOM 966 C C . GLN A 1 127 ? -0.605 9.992 16.476 1.00 95.38 127 GLN A C 1
ATOM 968 O O . GLN A 1 127 ? -1.249 11.041 16.535 1.00 95.38 127 GLN A O 1
ATOM 973 N N . ALA A 1 128 ? -0.471 9.311 15.334 1.00 94.00 128 ALA A N 1
ATOM 974 C CA . ALA A 1 128 ? -1.072 9.746 14.073 1.00 94.00 128 ALA A CA 1
ATOM 975 C C . ALA A 1 128 ? -2.605 9.854 14.182 1.00 94.00 128 ALA A C 1
ATOM 977 O O . ALA A 1 128 ? -3.197 10.839 13.732 1.00 94.00 128 ALA A O 1
ATOM 978 N N . LEU A 1 129 ? -3.250 8.887 14.846 1.00 94.81 129 LEU A N 1
ATOM 979 C CA . LEU A 1 129 ? -4.689 8.913 15.121 1.00 94.81 129 LEU A CA 1
ATOM 980 C C . LEU A 1 129 ? -5.090 10.078 16.034 1.00 94.81 129 LEU A C 1
ATOM 982 O O . LEU A 1 129 ? -6.097 10.737 15.769 1.00 94.81 129 LEU A O 1
ATOM 986 N N . GLN A 1 130 ? -4.319 10.352 17.089 1.00 94.50 130 GLN A N 1
ATOM 987 C CA . GLN A 1 130 ? -4.571 11.476 17.997 1.00 94.50 130 GLN A CA 1
ATOM 988 C C . GLN A 1 130 ? -4.443 12.820 17.267 1.00 94.50 130 GLN A C 1
ATOM 990 O O . GLN A 1 130 ? -5.329 13.669 17.378 1.00 94.50 130 GLN A O 1
ATOM 995 N N . ILE A 1 131 ? -3.393 12.990 16.459 1.00 92.38 131 ILE A N 1
ATOM 996 C CA . ILE A 1 131 ? -3.187 14.191 15.641 1.00 92.38 131 ILE A CA 1
ATOM 997 C C . ILE A 1 131 ? -4.355 14.371 14.667 1.00 92.38 131 ILE A C 1
ATOM 999 O O . ILE A 1 131 ? -4.930 15.456 14.594 1.00 92.38 131 ILE A O 1
ATOM 1003 N N . ALA A 1 132 ? -4.759 13.317 13.956 1.00 91.88 132 ALA A N 1
ATOM 1004 C CA . ALA A 1 132 ? -5.878 13.379 13.018 1.00 91.88 132 ALA A CA 1
ATOM 1005 C C . ALA A 1 132 ? -7.227 13.665 13.703 1.00 91.88 132 ALA A C 1
ATOM 1007 O O . ALA A 1 132 ? -8.088 14.318 13.114 1.00 91.88 132 ALA A O 1
ATOM 1008 N N . ALA A 1 133 ? -7.416 13.223 14.950 1.00 92.56 133 ALA A N 1
ATOM 1009 C CA . ALA A 1 133 ? -8.603 13.547 15.740 1.00 92.56 133 ALA A CA 1
ATOM 1010 C C . ALA A 1 133 ? -8.650 15.024 16.166 1.00 92.56 133 ALA A C 1
ATOM 1012 O O . ALA A 1 133 ? -9.731 15.595 16.274 1.00 92.56 133 ALA A O 1
ATOM 1013 N N . MET A 1 134 ? -7.489 15.648 16.379 1.00 92.06 134 MET A N 1
ATOM 1014 C CA . MET A 1 134 ? -7.374 17.072 16.713 1.00 92.06 134 MET A CA 1
ATOM 1015 C C . MET A 1 134 ? -7.443 17.994 15.489 1.00 92.06 134 MET A C 1
ATOM 1017 O O . MET A 1 134 ? -7.679 19.195 15.634 1.00 92.06 134 MET A O 1
ATOM 1021 N N . GLN A 1 135 ? -7.218 17.465 14.284 1.00 89.62 135 GLN A N 1
ATOM 1022 C CA . GLN A 1 135 ? -7.287 18.260 13.065 1.00 89.62 135 GLN A CA 1
ATOM 1023 C C . GLN A 1 135 ? -8.717 18.722 12.784 1.00 89.62 135 GLN A C 1
ATOM 1025 O O . GLN A 1 135 ? -9.664 17.936 12.748 1.00 89.62 135 GLN A O 1
ATOM 1030 N N . THR A 1 136 ? -8.839 20.018 12.512 1.00 83.19 136 THR A N 1
ATOM 1031 C CA . THR A 1 136 ? -10.054 20.645 11.998 1.00 83.19 136 THR A CA 1
ATOM 1032 C C . THR A 1 136 ? -9.811 21.046 10.545 1.00 83.19 136 THR A C 1
ATOM 1034 O O . THR A 1 136 ? -8.796 21.661 10.212 1.00 83.19 136 THR A O 1
ATOM 1037 N N . GLY A 1 137 ? -10.702 20.649 9.638 1.00 86.94 137 GLY A N 1
ATOM 1038 C CA . GLY A 1 137 ? -10.564 20.968 8.219 1.00 86.94 137 GLY A CA 1
ATOM 1039 C C . GLY A 1 137 ? -11.346 20.033 7.298 1.00 86.94 137 GLY A C 1
ATOM 1040 O O . GLY A 1 137 ? -12.064 19.153 7.772 1.00 86.94 137 GLY A O 1
ATOM 1041 N N . PRO A 1 138 ? -11.215 20.211 5.970 1.00 93.31 138 PRO A N 1
ATOM 1042 C CA . PRO A 1 138 ? -11.859 19.338 4.997 1.00 93.31 138 PRO A CA 1
ATOM 1043 C C . PRO A 1 138 ? -11.424 17.881 5.184 1.00 93.31 138 PRO A C 1
ATOM 1045 O O . PRO A 1 138 ? -10.227 17.603 5.283 1.00 93.31 138 PRO A O 1
ATOM 1048 N N . LEU A 1 139 ? -12.382 16.949 5.152 1.00 93.81 139 LEU A N 1
ATOM 1049 C CA . LEU A 1 139 ? -12.144 15.511 5.342 1.00 93.81 139 LEU A CA 1
ATOM 1050 C C . LEU A 1 139 ? -11.006 14.978 4.465 1.00 93.81 139 LEU A C 1
ATOM 1052 O O . LEU A 1 139 ? -10.151 14.238 4.942 1.00 93.81 139 LEU A O 1
ATOM 1056 N N . GLN A 1 140 ? -10.968 15.391 3.196 1.00 93.44 140 GLN A N 1
ATOM 1057 C CA . GLN A 1 140 ? -9.949 14.947 2.248 1.00 93.44 140 GLN A CA 1
ATOM 1058 C C . GLN A 1 140 ? -8.532 15.320 2.697 1.00 93.44 140 GLN A C 1
ATOM 1060 O O . GLN A 1 140 ? -7.605 14.535 2.521 1.00 93.44 140 GLN A O 1
ATOM 1065 N N . ARG A 1 141 ? -8.356 16.489 3.325 1.00 93.62 141 ARG A N 1
ATOM 1066 C CA . ARG A 1 141 ? -7.055 16.920 3.848 1.00 93.62 141 ARG A CA 1
ATOM 1067 C C . ARG A 1 141 ? -6.620 16.045 5.022 1.00 93.62 141 ARG A C 1
ATOM 1069 O O . ARG A 1 141 ? -5.473 15.612 5.048 1.00 93.62 141 ARG A O 1
ATOM 1076 N N . VAL A 1 142 ? -7.539 15.758 5.946 1.00 94.25 142 VAL A N 1
ATOM 1077 C CA . VAL A 1 142 ? -7.280 14.876 7.098 1.00 94.25 142 VAL A CA 1
ATOM 1078 C C . VAL A 1 142 ? -6.966 13.456 6.624 1.00 94.25 142 VAL A C 1
ATOM 1080 O O . VAL A 1 142 ? -6.005 12.857 7.093 1.00 94.25 142 VAL A O 1
ATOM 1083 N N . ARG A 1 143 ? -7.714 12.939 5.639 1.00 94.62 143 ARG A N 1
ATOM 1084 C CA . ARG A 1 143 ? -7.480 11.627 5.019 1.00 94.62 143 ARG A CA 1
ATOM 1085 C C . ARG A 1 143 ? -6.090 11.530 4.397 1.00 94.62 143 ARG A C 1
ATOM 1087 O O . ARG A 1 143 ? -5.379 10.575 4.686 1.00 94.62 143 ARG A O 1
ATOM 1094 N N . ILE A 1 144 ? -5.702 12.505 3.572 1.00 93.00 144 ILE A N 1
ATOM 1095 C CA . ILE A 1 144 ? -4.383 12.525 2.921 1.00 93.00 144 ILE A CA 1
ATOM 1096 C C . ILE A 1 144 ? -3.268 12.592 3.970 1.00 93.00 144 ILE A C 1
ATOM 1098 O O . ILE A 1 144 ? -2.324 11.811 3.893 1.00 93.00 144 ILE A O 1
ATOM 1102 N N . ALA A 1 145 ? -3.392 13.477 4.964 1.00 93.19 145 ALA A N 1
ATOM 1103 C CA . ALA A 1 145 ? -2.392 13.619 6.019 1.00 93.19 145 ALA A CA 1
ATOM 1104 C C . ALA A 1 145 ? -2.256 12.332 6.847 1.00 93.19 145 ALA A C 1
ATOM 1106 O O . ALA A 1 145 ? -1.157 11.813 7.002 1.00 93.19 145 ALA A O 1
ATOM 1107 N N . LEU A 1 146 ? -3.372 11.770 7.315 1.00 95.19 146 LEU A N 1
ATOM 1108 C CA . LEU A 1 146 ? -3.362 10.536 8.097 1.00 95.19 146 LEU A CA 1
ATOM 1109 C C . LEU A 1 146 ? -2.820 9.355 7.282 1.00 95.19 146 LEU A C 1
ATOM 1111 O O . LEU A 1 146 ? -2.029 8.572 7.794 1.00 95.19 146 LEU A O 1
ATOM 1115 N N . ARG A 1 147 ? -3.187 9.237 6.002 1.00 94.19 147 ARG A N 1
ATOM 1116 C CA . ARG A 1 147 ? -2.637 8.206 5.113 1.00 94.19 147 ARG A CA 1
ATOM 1117 C C . ARG A 1 147 ? -1.125 8.347 4.952 1.00 94.19 147 ARG A C 1
ATOM 1119 O O . ARG A 1 147 ? -0.433 7.338 5.008 1.00 94.19 147 ARG A O 1
ATOM 1126 N N . ALA A 1 148 ? -0.618 9.568 4.782 1.00 91.44 148 ALA A N 1
ATOM 1127 C CA . ALA A 1 148 ? 0.816 9.821 4.655 1.00 91.44 148 ALA A CA 1
ATOM 1128 C C . ALA A 1 148 ? 1.600 9.380 5.905 1.00 91.44 148 ALA A C 1
ATOM 1130 O O . ALA A 1 148 ? 2.669 8.795 5.763 1.00 91.44 148 ALA A O 1
ATOM 1131 N N . GLU A 1 149 ? 1.039 9.579 7.101 1.00 92.12 149 GLU A N 1
ATOM 1132 C CA . GLU A 1 149 ? 1.629 9.105 8.363 1.00 92.12 149 GLU A CA 1
ATOM 1133 C C . GLU A 1 149 ? 1.518 7.580 8.531 1.00 92.12 149 GLU A C 1
ATOM 1135 O O . GLU A 1 149 ? 2.444 6.923 9.003 1.00 92.12 149 GLU A O 1
ATOM 1140 N N . LEU A 1 150 ? 0.391 6.985 8.124 1.00 93.56 150 LEU A N 1
ATOM 1141 C CA . LEU A 1 150 ? 0.164 5.546 8.269 1.00 93.56 150 LEU A CA 1
ATOM 1142 C C . LEU A 1 150 ? 1.000 4.716 7.290 1.00 93.56 150 LEU A C 1
ATOM 1144 O O . LEU A 1 150 ? 1.477 3.650 7.666 1.00 93.56 150 LEU A O 1
ATOM 1148 N N . MET A 1 151 ? 1.195 5.161 6.047 1.00 91.88 151 MET A N 1
ATOM 1149 C CA . MET A 1 151 ? 1.827 4.348 4.997 1.00 91.88 151 MET A CA 1
ATOM 1150 C C . MET A 1 151 ? 3.218 3.794 5.376 1.00 91.88 151 MET A C 1
ATOM 1152 O O . MET A 1 151 ? 3.416 2.581 5.244 1.00 91.88 151 MET A O 1
ATOM 1156 N N . PRO A 1 152 ? 4.163 4.593 5.913 1.00 89.75 152 PRO A N 1
ATOM 1157 C CA . PRO A 1 152 ? 5.450 4.073 6.379 1.00 89.75 152 PRO A CA 1
ATOM 1158 C C . PRO A 1 152 ? 5.317 3.015 7.488 1.00 89.75 152 PRO A C 1
ATOM 1160 O O . PRO A 1 152 ? 6.064 2.035 7.503 1.00 89.75 152 PRO A O 1
ATOM 1163 N N . LEU A 1 153 ? 4.344 3.183 8.389 1.00 92.06 153 LEU A N 1
ATOM 1164 C CA . LEU A 1 153 ? 4.072 2.268 9.504 1.00 92.06 153 LEU A CA 1
ATOM 1165 C C . LEU A 1 153 ? 3.473 0.948 9.010 1.00 92.06 153 LEU A C 1
ATOM 1167 O O . LEU A 1 153 ? 3.898 -0.129 9.425 1.00 92.06 153 LEU A O 1
ATOM 1171 N N . LEU A 1 154 ? 2.530 1.022 8.068 1.00 93.06 154 LEU A N 1
ATOM 1172 C CA . LEU A 1 154 ? 1.924 -0.149 7.434 1.00 93.06 154 LEU A CA 1
ATOM 1173 C C . LEU A 1 154 ? 2.950 -0.958 6.652 1.00 93.06 154 LEU A C 1
ATOM 1175 O O . LEU A 1 154 ? 2.946 -2.185 6.716 1.00 93.06 154 LEU A O 1
ATOM 1179 N N . ARG A 1 155 ? 3.874 -0.282 5.969 1.00 89.06 155 ARG A N 1
ATOM 1180 C CA . ARG A 1 155 ? 4.999 -0.930 5.297 1.00 89.06 155 ARG A CA 1
ATOM 1181 C C . ARG A 1 155 ? 5.857 -1.730 6.277 1.00 89.06 155 ARG A C 1
ATOM 1183 O O . ARG A 1 155 ? 6.102 -2.907 6.031 1.00 89.06 155 ARG A O 1
ATOM 1190 N N . GLN A 1 156 ? 6.255 -1.130 7.400 1.00 87.81 156 GLN A N 1
ATOM 1191 C CA . GLN A 1 156 ? 7.020 -1.823 8.448 1.00 87.81 156 GLN A CA 1
ATOM 1192 C C . GLN A 1 156 ? 6.239 -3.010 9.032 1.00 87.81 156 GLN A C 1
ATOM 1194 O O . GLN A 1 156 ? 6.796 -4.091 9.222 1.00 87.81 156 GLN A O 1
ATOM 1199 N N . ALA A 1 157 ? 4.931 -2.848 9.248 1.00 90.81 157 ALA A N 1
ATOM 1200 C CA . ALA A 1 157 ? 4.073 -3.929 9.719 1.00 90.81 157 ALA A CA 1
ATOM 1201 C C . ALA A 1 157 ? 4.003 -5.103 8.726 1.00 90.81 157 ALA A C 1
ATOM 1203 O O . ALA A 1 157 ? 4.090 -6.262 9.132 1.00 90.81 157 ALA A O 1
ATOM 1204 N N . VAL A 1 158 ? 3.897 -4.824 7.423 1.00 90.81 158 VAL A N 1
ATOM 1205 C CA . VAL A 1 158 ? 3.908 -5.851 6.369 1.00 90.81 158 VAL A CA 1
ATOM 1206 C C . VAL A 1 158 ? 5.275 -6.516 6.236 1.00 90.81 158 VAL A C 1
ATOM 1208 O O . VAL A 1 158 ? 5.343 -7.727 6.059 1.00 90.81 158 VAL A O 1
ATOM 1211 N N . GLU A 1 159 ? 6.377 -5.787 6.373 1.00 87.38 159 GLU A N 1
ATOM 1212 C CA . GLU A 1 159 ? 7.710 -6.402 6.358 1.00 87.38 159 GLU A CA 1
ATOM 1213 C C . GLU A 1 159 ? 7.895 -7.388 7.533 1.00 87.38 159 GLU A C 1
ATOM 1215 O O . GLU A 1 159 ? 8.494 -8.454 7.361 1.00 87.38 159 GLU A O 1
ATOM 1220 N N . GLN A 1 160 ? 7.322 -7.083 8.705 1.00 85.50 160 GLN A N 1
ATOM 1221 C CA . GLN A 1 160 ? 7.451 -7.904 9.917 1.00 85.50 160 GLN A CA 1
ATOM 1222 C C . GLN A 1 160 ? 6.425 -9.047 10.027 1.00 85.50 160 GLN A C 1
ATOM 1224 O O . GLN A 1 160 ? 6.753 -10.097 10.581 1.00 85.50 160 GLN A O 1
ATOM 1229 N N . ALA A 1 161 ? 5.206 -8.870 9.507 1.00 87.19 161 ALA A N 1
ATOM 1230 C CA . ALA A 1 161 ? 4.093 -9.814 9.679 1.00 87.19 161 ALA A CA 1
ATOM 1231 C C . ALA A 1 161 ? 3.307 -10.122 8.386 1.00 87.19 161 ALA A C 1
ATOM 1233 O O . ALA A 1 161 ? 2.229 -10.711 8.437 1.00 87.19 161 ALA A O 1
ATOM 1234 N N . GLY A 1 162 ? 3.828 -9.735 7.218 1.00 83.00 162 GLY A N 1
ATOM 1235 C CA . GLY A 1 162 ? 3.154 -9.835 5.916 1.00 83.00 162 GLY A CA 1
ATOM 1236 C C . GLY A 1 162 ? 2.907 -11.248 5.394 1.00 83.00 162 GLY A C 1
ATOM 1237 O O . GLY A 1 162 ? 2.095 -11.419 4.481 1.00 83.00 162 GLY A O 1
ATOM 1238 N N . GLY A 1 163 ? 3.595 -12.255 5.942 1.00 87.12 163 GLY A N 1
ATOM 1239 C CA . GLY A 1 163 ? 3.466 -13.644 5.509 1.00 87.12 163 GLY A CA 1
ATOM 1240 C C . GLY A 1 163 ? 3.603 -13.807 3.992 1.00 87.12 163 GLY A C 1
ATOM 1241 O O . GLY A 1 163 ? 4.492 -13.238 3.369 1.00 87.12 163 GLY A O 1
ATOM 1242 N N . ASP A 1 164 ? 2.713 -14.578 3.372 1.00 87.25 164 ASP A N 1
ATOM 1243 C CA . ASP A 1 164 ? 2.717 -14.846 1.929 1.00 87.25 164 ASP A CA 1
ATOM 1244 C C . ASP A 1 164 ? 1.772 -13.943 1.115 1.00 87.25 164 ASP A C 1
ATOM 1246 O O . ASP A 1 164 ? 1.512 -14.229 -0.058 1.00 87.25 164 ASP A O 1
ATOM 1250 N N . GLY A 1 165 ? 1.269 -12.865 1.729 1.00 89.56 165 GLY A N 1
ATOM 1251 C CA . GLY A 1 165 ? 0.209 -12.024 1.178 1.00 89.56 165 GLY A CA 1
ATOM 1252 C C . GLY A 1 165 ? 0.573 -11.331 -0.136 1.00 89.56 165 GLY A C 1
ATOM 1253 O O . GLY A 1 165 ? -0.230 -11.362 -1.066 1.00 89.56 165 GLY A O 1
ATOM 1254 N N . LEU A 1 166 ? 1.771 -10.734 -0.239 1.00 90.25 166 LEU A N 1
ATOM 1255 C CA . LEU A 1 166 ? 2.191 -10.027 -1.462 1.00 90.25 166 LEU A CA 1
ATOM 1256 C C . LEU A 1 166 ? 2.354 -10.992 -2.635 1.00 90.25 166 LEU A C 1
ATOM 1258 O O . LEU A 1 166 ? 1.816 -10.745 -3.708 1.00 90.25 166 LEU A O 1
ATOM 1262 N N . ASP A 1 167 ? 3.027 -12.121 -2.416 1.00 89.50 167 ASP A N 1
ATOM 1263 C CA . ASP A 1 167 ? 3.180 -13.161 -3.434 1.00 89.50 167 ASP A CA 1
ATOM 1264 C C . ASP A 1 167 ? 1.820 -13.717 -3.898 1.00 89.50 167 ASP A C 1
ATOM 1266 O O . ASP A 1 167 ? 1.624 -13.990 -5.081 1.00 89.50 167 ASP A O 1
ATOM 1270 N N . ALA A 1 168 ? 0.868 -13.907 -2.977 1.00 90.56 168 ALA A N 1
ATOM 1271 C CA . ALA A 1 168 ? -0.470 -14.382 -3.322 1.00 90.56 168 ALA A CA 1
ATOM 1272 C C . ALA A 1 168 ? -1.252 -13.351 -4.151 1.00 90.56 168 ALA A C 1
ATOM 1274 O O . ALA A 1 168 ? -1.844 -13.713 -5.166 1.00 90.56 168 ALA A O 1
ATOM 1275 N N . TRP A 1 169 ? -1.204 -12.073 -3.766 1.00 92.50 169 TRP A N 1
ATOM 1276 C CA . TRP A 1 169 ? -1.811 -10.986 -4.536 1.00 92.50 169 TRP A CA 1
ATOM 1277 C C . TRP A 1 169 ? -1.194 -10.863 -5.936 1.00 92.50 169 TRP A C 1
ATOM 1279 O O . TRP A 1 169 ? -1.919 -10.876 -6.929 1.00 92.50 169 TRP A O 1
ATOM 1289 N N . LEU A 1 170 ? 0.138 -10.853 -6.045 1.00 91.69 170 LEU A N 1
ATOM 1290 C CA . LEU A 1 170 ? 0.835 -10.797 -7.334 1.00 91.69 170 LEU A CA 1
ATOM 1291 C C . LEU A 1 170 ? 0.508 -11.997 -8.232 1.00 91.69 170 LEU A C 1
ATOM 1293 O O . LEU A 1 170 ? 0.299 -11.832 -9.438 1.00 91.69 170 LEU A O 1
ATOM 1297 N N . SER A 1 171 ? 0.411 -13.196 -7.653 1.00 90.44 171 SER A N 1
ATOM 1298 C CA . SER A 1 171 ? -0.011 -14.399 -8.375 1.00 90.44 171 SER A CA 1
ATOM 1299 C C . SER A 1 171 ? -1.432 -14.265 -8.927 1.00 90.44 171 SER A C 1
ATOM 1301 O O . SER A 1 171 ? -1.667 -14.644 -10.073 1.00 90.44 171 SER A O 1
ATOM 1303 N N . GLN A 1 172 ? -2.366 -13.699 -8.156 1.00 89.12 172 GLN A N 1
ATOM 1304 C CA . GLN A 1 172 ? -3.743 -13.447 -8.602 1.00 89.12 172 GLN A CA 1
ATOM 1305 C C . GLN A 1 172 ? -3.824 -12.419 -9.729 1.00 89.12 172 GLN A C 1
ATOM 1307 O O . GLN A 1 172 ? -4.661 -12.568 -10.616 1.00 89.12 172 GLN A O 1
ATOM 1312 N N . LEU A 1 173 ? -2.943 -11.418 -9.727 1.00 89.06 173 LEU A N 1
ATOM 1313 C CA . LEU A 1 173 ? -2.887 -10.409 -10.782 1.00 89.06 173 LEU A CA 1
ATOM 1314 C C . LEU A 1 173 ? -2.332 -10.938 -12.102 1.00 89.06 173 LEU A C 1
ATOM 1316 O O . LEU A 1 173 ? -2.816 -10.573 -13.171 1.00 89.06 173 LEU A O 1
ATOM 1320 N N . THR A 1 174 ? -1.293 -11.768 -12.041 1.00 85.12 174 THR A N 1
ATOM 1321 C CA . THR A 1 174 ? -0.487 -12.087 -13.228 1.00 85.12 174 THR A CA 1
ATOM 1322 C C . THR A 1 174 ? -0.705 -13.479 -13.799 1.00 85.12 174 THR A C 1
ATOM 1324 O O . THR A 1 174 ? -0.433 -13.680 -14.981 1.00 85.12 174 THR A O 1
ATOM 1327 N N . ARG A 1 17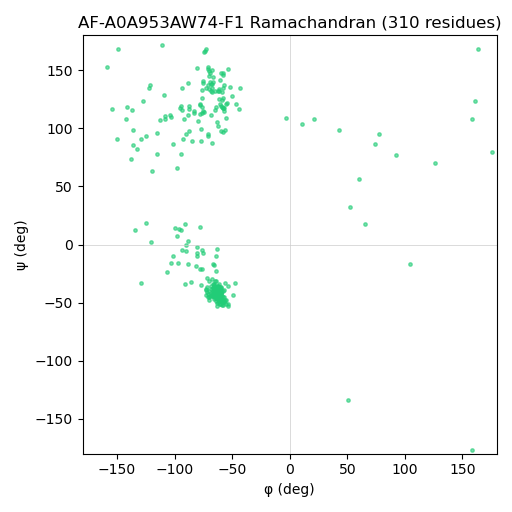5 ? -1.181 -14.440 -12.999 1.00 83.31 175 ARG A N 1
ATOM 1328 C CA . ARG A 1 175 ? -1.364 -15.839 -13.416 1.00 83.31 175 ARG A CA 1
ATOM 1329 C C . ARG A 1 175 ? -2.699 -16.403 -12.900 1.00 83.31 175 ARG A C 1
ATOM 1331 O O . ARG A 1 175 ? -2.695 -17.193 -11.958 1.00 83.31 175 ARG A O 1
ATOM 1338 N N . PRO A 1 176 ? -3.848 -16.005 -13.479 1.00 77.94 176 PRO A N 1
ATOM 1339 C CA . PRO A 1 176 ? -5.148 -16.543 -13.086 1.00 77.94 176 PRO A CA 1
ATOM 1340 C C . PRO A 1 176 ? -5.334 -18.015 -13.538 1.00 77.94 176 PRO A C 1
ATOM 1342 O O . PRO A 1 176 ? -5.006 -18.329 -14.682 1.00 77.94 176 PRO A O 1
ATOM 1345 N N . PRO A 1 177 ? -5.890 -18.912 -12.691 1.00 76.19 177 PRO A N 1
ATOM 1346 C CA . PRO A 1 177 ? -6.309 -18.664 -11.312 1.00 76.19 177 PRO A CA 1
ATOM 1347 C C . PRO A 1 177 ? -5.093 -18.600 -10.375 1.00 76.19 177 PRO A C 1
ATOM 1349 O O . PRO A 1 177 ? -4.351 -19.570 -10.227 1.00 76.19 177 PRO A O 1
ATOM 1352 N N . GLY A 1 178 ? -4.886 -17.446 -9.736 1.00 79.06 178 GLY A N 1
ATOM 1353 C CA . GLY A 1 178 ? -3.759 -17.264 -8.827 1.00 79.06 178 GLY A CA 1
ATOM 1354 C C . GLY A 1 178 ? -3.955 -18.010 -7.514 1.00 79.06 178 GLY A C 1
ATOM 1355 O O . GLY A 1 178 ? -5.052 -18.472 -7.189 1.00 79.06 178 GLY A O 1
ATOM 1356 N N . ARG A 1 179 ? -2.890 -18.111 -6.716 1.00 85.38 179 ARG A N 1
ATOM 1357 C CA . ARG A 1 179 ? -2.977 -18.785 -5.415 1.00 85.38 179 ARG A CA 1
ATOM 1358 C C . ARG A 1 179 ? -3.692 -17.904 -4.372 1.00 85.38 179 ARG A C 1
ATOM 1360 O O . ARG A 1 179 ? -3.421 -16.700 -4.305 1.00 85.38 179 ARG A O 1
ATOM 1367 N N . PRO A 1 180 ? -4.541 -18.470 -3.498 1.00 84.69 180 PRO A N 1
ATOM 1368 C CA . PRO A 1 180 ? -5.037 -17.745 -2.334 1.00 84.69 180 PRO A CA 1
ATOM 1369 C C . PRO A 1 180 ? -3.912 -17.527 -1.311 1.00 84.69 180 PRO A C 1
ATOM 1371 O O . PRO A 1 180 ? -3.000 -18.349 -1.190 1.00 84.69 180 PRO A O 1
ATOM 1374 N N . ALA A 1 181 ? -3.986 -16.425 -0.562 1.00 86.94 181 ALA A N 1
ATOM 1375 C CA . ALA A 1 181 ? -3.058 -16.158 0.534 1.00 86.94 181 ALA A CA 1
ATOM 1376 C C . ALA A 1 181 ? -3.322 -17.121 1.698 1.00 86.94 181 ALA A C 1
ATOM 1378 O O . ALA A 1 181 ? -4.472 -17.304 2.104 1.00 86.94 181 ALA A O 1
ATOM 1379 N N . LYS A 1 182 ? -2.267 -17.725 2.256 1.00 86.31 182 LYS A N 1
ATOM 1380 C CA . LYS A 1 182 ? -2.380 -18.517 3.492 1.00 86.31 182 LYS A CA 1
ATOM 1381 C C . LYS A 1 182 ? -2.471 -17.615 4.713 1.00 86.31 182 LYS A C 1
ATOM 1383 O O . LYS A 1 182 ? -3.122 -17.969 5.695 1.00 86.31 182 LYS A O 1
ATOM 1388 N N . ASP A 1 183 ? -1.778 -16.482 4.679 1.00 85.94 183 ASP A N 1
ATOM 1389 C CA . ASP A 1 183 ? -1.896 -15.434 5.675 1.00 85.94 183 ASP A CA 1
ATOM 1390 C C . ASP A 1 183 ? -2.906 -14.365 5.233 1.00 85.94 183 ASP A C 1
ATOM 1392 O O . ASP A 1 183 ? -2.708 -13.717 4.202 1.00 85.94 183 ASP A O 1
ATOM 1396 N N . PRO A 1 184 ? -3.996 -14.152 5.989 1.00 89.06 184 PRO A N 1
ATOM 1397 C CA . PRO A 1 184 ? -5.011 -13.192 5.596 1.00 89.06 184 PRO A CA 1
ATOM 1398 C C . PRO A 1 184 ? -4.631 -11.745 5.937 1.00 89.06 184 PRO A C 1
ATOM 1400 O O . PRO A 1 184 ? -5.370 -10.847 5.537 1.00 89.06 184 PRO A O 1
ATOM 1403 N N . PHE A 1 185 ? -3.534 -11.491 6.666 1.00 93.00 185 PHE A N 1
ATOM 1404 C CA . PHE A 1 185 ? -3.197 -10.160 7.182 1.00 93.00 185 PHE A CA 1
ATOM 1405 C C . PHE A 1 185 ? -3.182 -9.086 6.091 1.00 93.00 185 PHE A C 1
ATOM 1407 O O . PHE A 1 185 ? -3.892 -8.090 6.214 1.00 93.00 185 PHE A O 1
ATOM 1414 N N . LEU A 1 186 ? -2.444 -9.302 4.996 1.00 93.44 186 LEU A N 1
ATOM 1415 C CA . LEU A 1 186 ? -2.334 -8.295 3.940 1.00 93.44 186 LEU A CA 1
ATOM 1416 C C . LEU A 1 186 ? -3.672 -8.039 3.233 1.00 93.44 186 LEU A C 1
ATOM 1418 O O . LEU A 1 186 ? -3.986 -6.898 2.912 1.00 93.44 186 LEU A O 1
ATOM 1422 N N . MET A 1 187 ? -4.476 -9.081 3.007 1.00 91.62 187 MET A N 1
ATOM 1423 C CA . MET A 1 187 ? -5.776 -8.940 2.339 1.00 91.62 187 MET A CA 1
ATOM 1424 C C . MET A 1 187 ? -6.804 -8.251 3.243 1.00 91.62 187 MET A C 1
ATOM 1426 O O . MET A 1 187 ? -7.587 -7.429 2.774 1.00 91.62 187 MET A O 1
ATOM 1430 N N . GLN A 1 188 ? -6.773 -8.527 4.551 1.00 95.00 188 GLN A N 1
ATOM 1431 C CA . GLN A 1 188 ? -7.580 -7.800 5.535 1.00 95.00 188 GLN A CA 1
ATOM 1432 C C . GLN A 1 188 ? -7.151 -6.335 5.636 1.00 95.00 188 GLN A C 1
ATOM 1434 O O . GLN A 1 188 ? -8.006 -5.456 5.737 1.00 95.00 188 GLN A O 1
ATOM 1439 N N . LEU A 1 189 ? -5.842 -6.074 5.577 1.00 96.06 189 LEU A N 1
ATOM 1440 C CA . LEU A 1 189 ? -5.296 -4.725 5.582 1.00 96.06 189 LEU A CA 1
ATOM 1441 C C . LEU A 1 189 ? -5.703 -3.954 4.322 1.00 96.06 189 LEU A C 1
ATOM 1443 O O . LEU A 1 189 ? -6.161 -2.825 4.443 1.00 96.06 189 LEU A O 1
ATOM 1447 N N . ALA A 1 190 ? -5.624 -4.570 3.140 1.00 93.75 190 ALA A N 1
ATOM 1448 C CA . ALA A 1 190 ? -6.088 -3.965 1.891 1.00 93.75 190 ALA A CA 1
ATOM 1449 C C . ALA A 1 190 ? -7.577 -3.589 1.963 1.00 93.75 190 ALA A C 1
ATOM 1451 O O . ALA A 1 190 ? -7.927 -2.436 1.739 1.00 93.75 190 ALA A O 1
ATOM 1452 N N . ALA A 1 191 ? -8.438 -4.507 2.415 1.00 93.69 191 ALA A N 1
ATOM 1453 C CA . ALA A 1 191 ? -9.868 -4.230 2.566 1.00 93.69 191 ALA A CA 1
ATOM 1454 C C . ALA A 1 191 ? -10.171 -3.101 3.575 1.00 93.69 191 ALA A C 1
ATOM 1456 O O . ALA A 1 191 ? -11.135 -2.355 3.412 1.00 93.69 191 ALA A O 1
ATOM 1457 N N . LEU A 1 192 ? -9.371 -2.974 4.638 1.00 96.56 192 LEU A N 1
ATOM 1458 C CA . LEU A 1 192 ? -9.466 -1.857 5.582 1.00 96.56 192 LEU A CA 1
ATOM 1459 C C . LEU A 1 192 ? -9.004 -0.534 4.961 1.00 96.56 192 LEU A C 1
ATOM 1461 O O . LEU A 1 192 ? -9.627 0.496 5.201 1.00 96.56 192 LEU A O 1
ATOM 1465 N N . MET A 1 193 ? -7.938 -0.560 4.160 1.00 95.75 193 MET A N 1
ATOM 1466 C CA . MET A 1 193 ? -7.446 0.615 3.439 1.00 95.75 193 MET A CA 1
ATOM 1467 C C . MET A 1 193 ? -8.459 1.115 2.403 1.00 95.75 193 MET A C 1
ATOM 1469 O O . MET A 1 193 ? -8.627 2.328 2.267 1.00 95.75 193 MET A O 1
ATOM 1473 N N . ASP A 1 194 ? -9.191 0.208 1.753 1.00 93.06 194 ASP A N 1
ATOM 1474 C CA . ASP A 1 194 ? -10.293 0.562 0.854 1.00 93.06 194 ASP A CA 1
ATOM 1475 C C . ASP A 1 194 ? -11.414 1.283 1.621 1.00 93.06 194 ASP A C 1
ATOM 1477 O O . ASP A 1 194 ? -11.814 2.393 1.262 1.00 93.06 194 ASP A O 1
ATOM 1481 N N . ARG A 1 195 ? -11.868 0.716 2.751 1.00 95.12 195 ARG A N 1
ATOM 1482 C CA . ARG A 1 195 ? -12.881 1.364 3.607 1.00 95.12 195 ARG A CA 1
ATOM 1483 C C . ARG A 1 195 ? -12.413 2.710 4.155 1.00 95.12 195 ARG A C 1
ATOM 1485 O O . ARG A 1 195 ? -13.190 3.663 4.178 1.00 95.12 195 ARG A O 1
ATOM 1492 N N . PHE A 1 196 ? -11.146 2.812 4.549 1.00 96.12 196 PHE A N 1
ATOM 1493 C CA . PHE A 1 196 ? -10.523 4.064 4.974 1.00 96.12 196 PHE A CA 1
ATOM 1494 C C . PHE A 1 196 ? -10.574 5.125 3.861 1.00 96.12 196 PHE A C 1
ATOM 1496 O O . PHE A 1 196 ? -10.931 6.279 4.118 1.00 96.12 196 PHE A O 1
ATOM 1503 N N . GLY A 1 197 ? -10.270 4.741 2.617 1.00 92.44 197 GLY A N 1
ATOM 1504 C CA . GLY A 1 197 ? -10.360 5.618 1.448 1.00 92.44 197 GLY A CA 1
ATOM 1505 C C . GLY A 1 197 ? -11.786 6.108 1.172 1.00 92.44 197 GLY A C 1
ATOM 1506 O O . GLY A 1 197 ? -11.980 7.273 0.824 1.00 92.44 197 GLY A O 1
ATOM 1507 N N . CYS A 1 198 ? -12.783 5.253 1.403 1.00 92.62 198 CYS A N 1
ATOM 1508 C CA . CYS A 1 198 ? -14.201 5.541 1.168 1.00 92.62 198 CYS A CA 1
ATOM 1509 C C . CYS A 1 198 ? -14.944 6.149 2.371 1.00 92.62 198 CYS A C 1
ATOM 1511 O O . CYS A 1 198 ? -16.136 6.437 2.263 1.00 92.62 198 CYS A O 1
ATOM 1513 N N . ALA A 1 199 ? -14.283 6.357 3.513 1.00 95.62 199 ALA A N 1
ATOM 1514 C CA . ALA A 1 199 ? -14.945 6.816 4.731 1.00 95.62 199 ALA A CA 1
ATOM 1515 C C . ALA A 1 199 ? -15.653 8.179 4.524 1.00 95.62 199 ALA A C 1
ATOM 1517 O O . ALA A 1 199 ? -14.985 9.144 4.138 1.00 95.62 199 ALA A O 1
ATOM 1518 N N . PRO A 1 200 ? -16.970 8.299 4.794 1.00 94.94 200 PRO A N 1
ATOM 1519 C CA . PRO A 1 200 ? -17.768 9.467 4.392 1.00 94.94 200 PRO A CA 1
ATOM 1520 C C . PRO A 1 200 ? -17.591 10.706 5.283 1.00 94.94 200 PRO A C 1
ATOM 1522 O O . PRO A 1 200 ? -17.889 11.821 4.864 1.00 94.94 200 PRO A O 1
ATOM 1525 N N . HIS A 1 201 ? -17.118 10.531 6.516 1.00 95.12 201 HIS A N 1
ATOM 1526 C CA . HIS A 1 201 ? -16.898 11.607 7.484 1.00 95.12 201 HIS A CA 1
ATOM 1527 C C . HIS A 1 201 ? -15.733 11.265 8.421 1.00 95.12 201 HIS A C 1
ATOM 1529 O O . HIS A 1 201 ? -15.250 10.133 8.450 1.00 95.12 201 HIS A O 1
ATOM 1535 N N . GLN A 1 202 ? -15.269 12.251 9.195 1.00 94.62 202 GLN A N 1
ATOM 1536 C CA . GLN A 1 202 ? -14.050 12.129 10.005 1.00 94.62 202 GLN A CA 1
ATOM 1537 C C . GLN A 1 202 ? -14.156 11.033 11.072 1.00 94.62 202 GLN A C 1
ATOM 1539 O O . GLN A 1 202 ? -13.204 10.289 11.272 1.00 94.62 202 GLN A O 1
ATOM 1544 N N . GLU A 1 203 ? -15.314 10.873 11.714 1.00 95.38 203 GLU A N 1
ATOM 1545 C CA . GLU A 1 203 ? -15.522 9.792 12.686 1.00 95.38 203 GLU A CA 1
ATOM 1546 C C . GLU A 1 203 ? -15.368 8.399 12.053 1.00 95.38 203 GLU A C 1
ATOM 1548 O O . GLU A 1 203 ? -14.657 7.559 12.602 1.00 95.38 203 GLU A O 1
ATOM 1553 N N . ALA A 1 204 ? -15.950 8.175 10.867 1.00 96.81 204 ALA A N 1
ATOM 1554 C CA . ALA A 1 204 ? -15.790 6.921 10.133 1.00 96.81 204 ALA A CA 1
ATOM 1555 C C . ALA A 1 204 ? -14.331 6.706 9.702 1.00 96.81 204 ALA A C 1
ATOM 1557 O O . ALA A 1 204 ? -13.801 5.611 9.858 1.00 96.81 204 ALA A O 1
ATOM 1558 N N . LEU A 1 205 ? -13.654 7.764 9.238 1.00 96.88 205 LEU A N 1
ATOM 1559 C CA . LEU A 1 205 ? -12.242 7.715 8.850 1.00 96.88 205 LEU A CA 1
ATOM 1560 C C . LEU A 1 205 ? -11.355 7.270 10.021 1.00 96.88 205 LEU A C 1
ATOM 1562 O O . LEU A 1 205 ? -10.525 6.374 9.875 1.00 96.88 205 LEU A O 1
ATOM 1566 N N . LEU A 1 206 ? -11.553 7.875 11.195 1.00 96.81 206 LEU A N 1
ATOM 1567 C CA . LEU A 1 206 ? -10.832 7.513 12.414 1.00 96.81 206 LEU A CA 1
ATOM 1568 C C . LEU A 1 206 ? -11.209 6.107 12.899 1.00 96.81 206 LEU A C 1
ATOM 1570 O O . LEU A 1 206 ? -10.356 5.408 13.441 1.00 96.81 206 LEU A O 1
ATOM 1574 N N . GLY A 1 207 ? -12.459 5.681 12.703 1.00 97.56 207 GLY A N 1
ATOM 1575 C CA . GLY A 1 207 ? -12.917 4.321 12.985 1.00 97.56 207 GLY A CA 1
ATOM 1576 C C . GLY A 1 207 ? -12.170 3.269 12.163 1.00 97.56 207 GLY A C 1
ATOM 1577 O O . GLY A 1 207 ? -11.603 2.337 12.735 1.00 97.56 207 GLY A O 1
ATOM 1578 N N . GLU A 1 208 ? -12.087 3.452 10.844 1.00 97.62 208 GLU A N 1
ATOM 1579 C CA . GLU A 1 208 ? -11.342 2.543 9.961 1.00 97.62 208 GLU A CA 1
ATOM 1580 C C . GLU A 1 208 ? -9.838 2.573 10.260 1.00 97.62 208 GLU A C 1
ATOM 1582 O O . GLU A 1 208 ? -9.198 1.527 10.339 1.00 97.62 208 GLU A O 1
ATOM 1587 N N . ALA A 1 209 ? -9.267 3.748 10.535 1.00 96.69 209 ALA A N 1
ATOM 1588 C CA . ALA A 1 209 ? -7.859 3.874 10.910 1.00 96.69 209 ALA A CA 1
ATOM 1589 C C . ALA A 1 209 ? -7.527 3.176 12.245 1.00 96.69 209 ALA A C 1
ATOM 1591 O O . ALA A 1 209 ? -6.479 2.541 12.378 1.00 96.69 209 ALA A O 1
ATOM 1592 N N . LYS A 1 210 ? -8.439 3.212 13.226 1.00 97.75 210 LYS A N 1
ATOM 1593 C CA . LYS A 1 210 ? -8.323 2.420 14.462 1.00 97.75 210 LYS A CA 1
ATOM 1594 C C . LYS A 1 210 ? -8.404 0.921 14.186 1.00 97.75 210 LYS A C 1
ATOM 1596 O O . LYS A 1 210 ? -7.659 0.154 14.790 1.00 97.75 210 LYS A O 1
ATOM 1601 N N . ALA A 1 211 ? -9.274 0.494 13.273 1.00 97.81 211 ALA A N 1
ATOM 1602 C CA . ALA A 1 211 ? -9.366 -0.908 12.874 1.00 97.81 211 ALA A CA 1
ATOM 1603 C C . ALA A 1 211 ? -8.088 -1.386 12.157 1.00 97.81 211 ALA A C 1
ATOM 1605 O O . ALA A 1 211 ? -7.626 -2.499 12.412 1.00 97.81 211 ALA A O 1
ATOM 1606 N N . ILE A 1 212 ? -7.467 -0.524 11.343 1.00 97.75 212 ILE A N 1
ATOM 1607 C CA . ILE A 1 212 ? -6.138 -0.746 10.757 1.00 97.75 212 ILE A CA 1
ATOM 1608 C C . ILE A 1 212 ? -5.087 -0.943 11.857 1.00 97.75 212 ILE A C 1
ATOM 1610 O O . ILE A 1 212 ? -4.387 -1.956 11.855 1.00 97.75 212 ILE A O 1
ATOM 1614 N N . ALA A 1 213 ? -5.009 -0.031 12.831 1.00 96.81 213 ALA A N 1
ATOM 1615 C CA . ALA A 1 213 ? -4.069 -0.140 13.949 1.00 96.81 213 ALA A CA 1
ATOM 1616 C C . ALA A 1 213 ? -4.277 -1.424 14.773 1.00 96.81 213 ALA A C 1
ATOM 1618 O O . ALA A 1 213 ? -3.314 -2.116 15.097 1.00 96.81 213 ALA A O 1
ATOM 1619 N N . ALA A 1 214 ? -5.530 -1.800 15.045 1.00 97.31 214 ALA A N 1
ATOM 1620 C CA . ALA A 1 214 ? -5.858 -3.031 15.761 1.00 97.31 214 ALA A CA 1
ATOM 1621 C C . ALA A 1 214 ? -5.447 -4.295 14.984 1.00 97.31 214 ALA A C 1
ATOM 1623 O O . ALA A 1 214 ? -4.947 -5.257 15.575 1.00 97.31 214 ALA A O 1
ATOM 1624 N N . LEU A 1 215 ? -5.625 -4.304 13.657 1.00 96.75 215 LEU A N 1
ATOM 1625 C CA . LEU A 1 215 ? -5.173 -5.408 12.811 1.00 96.75 215 LEU A CA 1
ATOM 1626 C C . LEU A 1 215 ? -3.643 -5.531 12.832 1.00 96.75 215 LEU A C 1
ATOM 1628 O O . LEU A 1 215 ? -3.124 -6.635 13.010 1.00 96.75 215 LEU A O 1
ATOM 1632 N N . VAL A 1 216 ? -2.930 -4.409 12.694 1.00 95.19 216 VAL A N 1
ATOM 1633 C CA . VAL A 1 216 ? -1.462 -4.358 12.770 1.00 95.19 216 VAL A CA 1
ATOM 1634 C C . VAL A 1 216 ? -0.971 -4.856 14.129 1.00 95.19 216 VAL A C 1
ATOM 1636 O O . VAL A 1 216 ? -0.108 -5.730 14.184 1.00 95.19 216 VAL A O 1
ATOM 1639 N N . GLN A 1 217 ? -1.572 -4.387 15.224 1.00 95.19 217 GLN A N 1
ATOM 1640 C CA . GLN A 1 217 ? -1.258 -4.847 16.577 1.00 95.19 217 GLN A CA 1
ATOM 1641 C C . GLN A 1 217 ? -1.426 -6.359 16.718 1.00 95.19 217 GLN A C 1
ATOM 1643 O O . GLN A 1 217 ? -0.532 -7.041 17.219 1.00 95.19 217 GLN A O 1
ATOM 1648 N N . LYS A 1 218 ? -2.549 -6.907 16.244 1.00 93.94 218 LYS A N 1
ATOM 1649 C CA . LYS A 1 218 ? -2.809 -8.349 16.286 1.00 93.94 218 LYS A CA 1
ATOM 1650 C C . LYS A 1 218 ? -1.753 -9.144 15.513 1.00 93.94 218 LYS A C 1
ATOM 1652 O O . LYS A 1 218 ? -1.333 -10.198 15.987 1.00 93.94 218 LYS A O 1
ATOM 1657 N N . ALA A 1 219 ? -1.336 -8.656 14.346 1.00 92.00 219 ALA A N 1
ATOM 1658 C CA . ALA A 1 219 ? -0.348 -9.323 13.504 1.00 92.00 219 ALA A CA 1
ATOM 1659 C C . ALA A 1 219 ? 1.063 -9.287 14.121 1.00 92.00 219 ALA A C 1
ATOM 1661 O O . ALA A 1 219 ? 1.728 -10.320 14.192 1.00 92.00 219 ALA A O 1
ATOM 1662 N N . LEU A 1 220 ? 1.493 -8.130 14.634 1.00 90.31 220 LEU A N 1
ATOM 1663 C CA . LEU A 1 220 ? 2.818 -7.945 15.242 1.00 90.31 220 LEU A CA 1
ATOM 1664 C C . LEU A 1 220 ? 2.968 -8.636 16.606 1.00 90.31 220 LEU A C 1
ATOM 1666 O O . LEU A 1 220 ? 4.070 -9.032 16.988 1.00 90.31 220 LEU A O 1
ATOM 1670 N N . CYS A 1 221 ? 1.872 -8.796 17.351 1.00 90.19 221 CYS A N 1
ATOM 1671 C CA . CYS A 1 221 ? 1.862 -9.480 18.646 1.00 90.19 221 CYS A CA 1
ATOM 1672 C C . CYS A 1 221 ? 1.626 -10.995 18.543 1.00 90.19 221 CYS A C 1
ATOM 1674 O O . CYS A 1 221 ? 1.539 -11.665 19.574 1.00 90.19 221 CYS A O 1
ATOM 1676 N N . ALA A 1 222 ? 1.521 -11.554 17.334 1.00 87.44 222 ALA A N 1
ATOM 1677 C CA . ALA A 1 222 ? 1.424 -12.996 17.158 1.00 87.44 222 ALA A CA 1
ATOM 1678 C C . ALA A 1 222 ? 2.680 -13.697 17.726 1.00 87.44 222 ALA A C 1
ATOM 1680 O O . ALA A 1 222 ? 3.791 -13.201 17.549 1.00 87.44 222 ALA A O 1
ATOM 1681 N N . PRO A 1 223 ? 2.542 -14.869 18.378 1.00 78.25 223 PRO A N 1
ATOM 1682 C CA . PRO A 1 223 ? 3.667 -15.559 19.021 1.00 78.25 223 PRO A CA 1
ATOM 1683 C C . PRO A 1 223 ? 4.743 -16.031 18.029 1.00 78.25 223 PRO A C 1
ATOM 1685 O O . PRO A 1 223 ? 5.896 -16.211 18.407 1.00 78.25 223 PRO A O 1
ATOM 1688 N N . ALA A 1 224 ? 4.372 -16.213 16.760 1.00 78.75 224 ALA A N 1
ATOM 1689 C CA . ALA A 1 224 ? 5.280 -16.513 15.661 1.00 78.75 224 ALA A CA 1
ATOM 1690 C C . ALA A 1 224 ? 4.888 -15.652 14.446 1.00 78.75 224 ALA A C 1
ATOM 1692 O O . ALA A 1 224 ? 4.091 -16.105 13.615 1.00 78.75 224 ALA A O 1
ATOM 1693 N N . PRO A 1 225 ? 5.377 -14.400 14.351 1.00 75.12 225 PRO A N 1
ATOM 1694 C CA . PRO A 1 225 ? 5.063 -13.539 13.221 1.00 75.12 225 PRO A CA 1
ATOM 1695 C C . PRO A 1 225 ? 5.651 -14.143 11.944 1.00 75.12 225 PRO A C 1
ATOM 1697 O O . PRO A 1 225 ? 6.811 -14.568 11.900 1.00 75.12 225 PRO A O 1
ATOM 1700 N N . LYS A 1 226 ? 4.830 -14.219 10.894 1.00 80.81 226 LYS A N 1
ATOM 1701 C CA . LYS A 1 226 ? 5.269 -14.755 9.608 1.00 80.81 226 LYS A CA 1
ATOM 1702 C C . LYS A 1 226 ? 5.977 -13.658 8.827 1.00 80.81 226 LYS A C 1
ATOM 1704 O O . LYS A 1 226 ? 5.350 -12.687 8.405 1.00 80.81 226 LYS A O 1
ATOM 1709 N N . LYS A 1 227 ? 7.275 -13.853 8.599 1.00 77.88 227 LYS A N 1
ATOM 1710 C CA . LYS A 1 227 ? 8.068 -12.967 7.744 1.00 77.88 227 LYS A CA 1
ATOM 1711 C C . LYS A 1 227 ? 7.479 -12.906 6.335 1.00 77.88 227 LYS A C 1
ATOM 1713 O O . LYS A 1 227 ? 6.948 -13.902 5.837 1.00 77.88 227 LYS A O 1
ATOM 1718 N N . LEU A 1 228 ? 7.624 -11.746 5.705 1.00 82.44 228 LEU A N 1
ATOM 1719 C CA . LEU A 1 228 ? 7.187 -11.512 4.337 1.00 82.44 228 LEU A CA 1
ATOM 1720 C C . LEU A 1 228 ? 7.874 -12.473 3.350 1.00 82.44 228 LEU A C 1
ATOM 1722 O O . LEU A 1 228 ? 9.092 -12.629 3.369 1.00 82.44 228 LEU A O 1
ATOM 1726 N N . SER A 1 229 ? 7.094 -13.106 2.479 1.00 83.62 229 SER A N 1
ATOM 1727 C CA . SER A 1 229 ? 7.567 -13.901 1.346 1.00 83.62 229 SER A CA 1
ATOM 1728 C C . SER A 1 229 ? 7.635 -13.029 0.097 1.00 83.62 229 SER A C 1
ATOM 1730 O O . SER A 1 229 ? 6.691 -12.292 -0.186 1.00 83.62 229 SER A O 1
ATOM 1732 N N . LEU A 1 230 ? 8.741 -13.146 -0.641 1.00 84.56 230 LEU A N 1
ATOM 1733 C CA . LEU A 1 230 ? 9.007 -12.438 -1.899 1.00 84.56 230 LEU A CA 1
ATOM 1734 C C . LEU A 1 230 ? 9.353 -13.409 -3.038 1.00 84.56 230 LEU A C 1
ATOM 1736 O O . LEU A 1 230 ? 9.959 -13.022 -4.030 1.00 84.56 230 LEU A O 1
ATOM 1740 N N . LYS A 1 231 ? 9.008 -14.692 -2.898 1.00 85.31 231 LYS A N 1
ATOM 1741 C CA . LYS A 1 231 ? 9.423 -15.728 -3.853 1.00 85.31 231 LYS A CA 1
ATOM 1742 C C . LYS A 1 231 ? 8.817 -15.497 -5.229 1.00 85.31 231 LYS A C 1
ATOM 1744 O O . LYS A 1 231 ? 9.508 -15.611 -6.230 1.00 85.31 231 LYS A O 1
ATOM 1749 N N . PHE A 1 232 ? 7.536 -15.135 -5.273 1.00 85.38 232 PHE A N 1
ATOM 1750 C CA . PHE A 1 232 ? 6.868 -14.854 -6.540 1.00 85.38 232 PHE A CA 1
ATOM 1751 C C . PHE A 1 232 ? 7.455 -13.600 -7.191 1.00 85.38 232 PHE A C 1
ATOM 1753 O O . PHE A 1 232 ? 7.664 -13.566 -8.398 1.00 85.38 232 PHE A O 1
ATOM 1760 N N . LEU A 1 233 ? 7.754 -12.578 -6.384 1.00 83.50 233 LEU A N 1
ATOM 1761 C CA . LEU A 1 233 ? 8.409 -11.357 -6.847 1.00 83.50 233 LEU A CA 1
ATOM 1762 C C . LEU A 1 233 ? 9.788 -11.637 -7.470 1.00 83.50 233 LEU A C 1
ATOM 1764 O O . LEU A 1 233 ? 10.125 -11.066 -8.507 1.00 83.50 233 LEU A O 1
ATOM 1768 N N . GLU A 1 234 ? 10.576 -12.509 -6.844 1.00 83.88 234 GLU A N 1
ATOM 1769 C CA . GLU A 1 234 ? 11.884 -12.938 -7.348 1.00 83.88 234 GLU A CA 1
ATOM 1770 C C . GLU A 1 234 ? 11.752 -13.757 -8.642 1.00 83.88 234 GLU A C 1
ATOM 1772 O O . GLU A 1 234 ? 12.479 -13.500 -9.596 1.00 83.88 234 GLU A O 1
ATOM 1777 N N . GLU A 1 235 ? 10.800 -14.691 -8.703 1.00 85.56 235 GLU A N 1
ATOM 1778 C CA . GLU A 1 235 ? 10.582 -15.567 -9.862 1.00 85.56 235 GLU A CA 1
ATOM 1779 C C . GLU A 1 235 ? 10.005 -14.835 -11.086 1.00 85.56 235 GLU A C 1
ATOM 1781 O O . GLU A 1 235 ? 10.451 -15.065 -12.206 1.00 85.56 235 GLU A O 1
ATOM 1786 N N . GLU A 1 236 ? 8.995 -13.981 -10.898 1.00 84.75 236 GLU A N 1
ATOM 1787 C CA . GLU A 1 236 ? 8.243 -13.365 -12.004 1.00 84.75 236 GLU A CA 1
ATOM 1788 C C . GLU A 1 236 ? 8.833 -12.024 -12.446 1.00 84.75 236 GLU A C 1
ATOM 1790 O O . GLU A 1 236 ? 8.759 -11.659 -13.620 1.00 84.75 236 GLU A O 1
ATOM 1795 N N . PHE A 1 237 ? 9.387 -11.260 -11.506 1.00 84.06 237 PHE A N 1
ATOM 1796 C CA . PHE A 1 237 ? 9.799 -9.883 -11.758 1.00 84.06 237 PHE A CA 1
ATOM 1797 C C . PHE A 1 237 ? 11.284 -9.642 -11.516 1.00 84.06 237 PHE A C 1
ATOM 1799 O O . PHE A 1 237 ? 11.721 -8.503 -11.680 1.00 84.06 237 PHE A O 1
ATOM 1806 N N . GLU A 1 238 ? 12.056 -10.669 -11.147 1.00 81.50 238 GLU A N 1
ATOM 1807 C CA . GLU A 1 238 ? 13.500 -10.577 -10.880 1.00 81.50 238 GLU A CA 1
ATOM 1808 C C . GLU A 1 238 ? 13.841 -9.465 -9.867 1.00 81.50 238 GLU A C 1
ATOM 1810 O O . GLU A 1 238 ? 14.851 -8.773 -9.979 1.00 81.50 238 GLU A O 1
ATOM 1815 N N . GLY A 1 239 ? 12.942 -9.209 -8.906 1.00 71.12 239 GLY A N 1
ATOM 1816 C CA . GLY A 1 239 ? 13.123 -8.144 -7.912 1.00 71.12 239 GLY A CA 1
ATOM 1817 C C . GLY A 1 239 ? 13.134 -6.720 -8.487 1.00 71.12 239 GLY A C 1
ATOM 1818 O O . GLY A 1 239 ? 13.590 -5.795 -7.819 1.00 71.12 239 GLY A O 1
ATOM 1819 N N . ARG A 1 240 ? 12.632 -6.514 -9.714 1.00 82.19 240 ARG A N 1
ATOM 1820 C CA . ARG A 1 240 ? 12.626 -5.199 -10.375 1.00 82.19 240 ARG A CA 1
ATOM 1821 C C . ARG A 1 240 ? 11.733 -4.169 -9.693 1.00 82.19 240 ARG A C 1
ATOM 1823 O O . ARG A 1 240 ? 11.914 -2.992 -9.966 1.00 82.19 240 ARG A O 1
ATOM 1830 N N . ILE A 1 241 ? 10.792 -4.572 -8.838 1.00 84.38 241 ILE A N 1
ATOM 1831 C CA . ILE A 1 241 ? 9.876 -3.668 -8.131 1.00 84.38 241 ILE A CA 1
ATOM 1832 C C . ILE A 1 241 ? 10.009 -3.813 -6.612 1.00 84.38 241 ILE A C 1
ATOM 1834 O O . ILE A 1 241 ? 10.109 -4.918 -6.082 1.00 84.38 241 ILE A O 1
ATOM 1838 N N . GLU A 1 242 ? 10.018 -2.679 -5.912 1.00 82.62 242 GLU A N 1
ATOM 1839 C CA . GLU A 1 242 ? 10.155 -2.628 -4.456 1.00 82.62 242 GLU A CA 1
ATOM 1840 C C . GLU A 1 242 ? 8.826 -2.903 -3.739 1.00 82.62 242 GLU A C 1
ATOM 1842 O O . GLU A 1 242 ? 7.753 -2.536 -4.218 1.00 82.62 242 GLU A O 1
ATOM 1847 N N . VAL A 1 243 ? 8.908 -3.445 -2.518 1.00 83.25 243 VAL A N 1
ATOM 1848 C CA . VAL A 1 243 ? 7.751 -3.652 -1.623 1.00 83.25 243 VAL A CA 1
ATOM 1849 C C . VAL A 1 243 ? 6.953 -2.362 -1.409 1.00 83.25 243 VAL A C 1
ATOM 1851 O O . VAL A 1 243 ? 5.731 -2.399 -1.333 1.00 83.25 243 VAL A O 1
ATOM 1854 N N . ASP A 1 244 ? 7.631 -1.217 -1.345 1.00 84.31 244 ASP A N 1
ATOM 1855 C CA . ASP A 1 244 ? 6.986 0.085 -1.160 1.00 84.31 244 ASP A CA 1
ATOM 1856 C C . ASP A 1 244 ?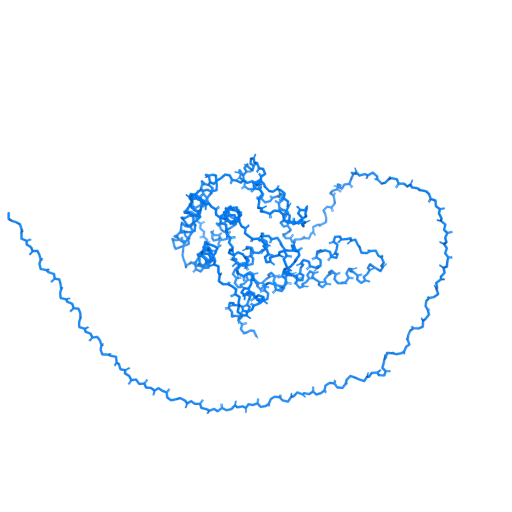 6.075 0.457 -2.337 1.00 84.31 244 ASP A C 1
ATOM 1858 O O . ASP A 1 244 ? 4.920 0.839 -2.151 1.00 84.31 244 ASP A O 1
ATOM 1862 N N . ALA A 1 245 ? 6.567 0.257 -3.561 1.00 86.44 245 ALA A N 1
ATOM 1863 C CA . ALA A 1 245 ? 5.786 0.466 -4.773 1.00 86.44 245 ALA A CA 1
ATOM 1864 C C . ALA A 1 245 ? 4.603 -0.511 -4.838 1.00 86.44 245 ALA A C 1
ATOM 1866 O O . ALA A 1 245 ? 3.486 -0.103 -5.144 1.00 86.44 245 ALA A O 1
ATOM 1867 N N . LEU A 1 246 ? 4.816 -1.779 -4.469 1.00 91.69 246 LEU A N 1
ATOM 1868 C CA . LEU A 1 246 ? 3.753 -2.785 -4.412 1.00 91.69 246 LEU A CA 1
ATOM 1869 C C . LEU A 1 246 ? 2.637 -2.411 -3.433 1.00 91.69 246 LEU A C 1
ATOM 1871 O O . LEU A 1 246 ? 1.466 -2.499 -3.786 1.00 91.69 246 LEU A O 1
ATOM 1875 N N . LEU A 1 247 ? 2.985 -1.976 -2.220 1.00 91.44 247 LEU A N 1
ATOM 1876 C CA . LEU A 1 247 ? 2.002 -1.544 -1.223 1.00 91.44 247 LEU A CA 1
ATOM 1877 C C . LEU A 1 247 ? 1.310 -0.243 -1.624 1.00 91.44 247 LEU A C 1
ATOM 1879 O O . LEU A 1 247 ? 0.115 -0.094 -1.380 1.00 91.44 247 LEU A O 1
ATOM 1883 N N . THR A 1 248 ? 2.035 0.670 -2.270 1.00 91.19 248 THR A N 1
ATOM 1884 C CA . THR A 1 248 ? 1.459 1.899 -2.821 1.00 91.19 248 THR A CA 1
ATOM 1885 C C . THR A 1 248 ? 0.391 1.569 -3.859 1.00 91.19 248 THR A C 1
ATOM 1887 O O . THR A 1 248 ? -0.715 2.083 -3.752 1.00 91.19 248 THR A O 1
ATOM 1890 N N . ILE A 1 249 ? 0.674 0.652 -4.792 1.00 94.12 249 ILE A N 1
ATOM 1891 C CA . ILE A 1 249 ? -0.296 0.180 -5.793 1.00 94.12 249 ILE A CA 1
ATOM 1892 C C . ILE A 1 249 ? -1.465 -0.547 -5.118 1.00 94.12 249 ILE A C 1
ATOM 1894 O O . ILE A 1 249 ? -2.623 -0.249 -5.395 1.00 94.12 249 ILE A O 1
ATOM 1898 N N . LEU A 1 250 ? -1.183 -1.480 -4.204 1.00 94.00 250 LEU A N 1
ATOM 1899 C CA . LEU A 1 250 ? -2.216 -2.269 -3.533 1.00 94.00 250 LEU A CA 1
ATOM 1900 C C . LEU A 1 250 ? -3.195 -1.391 -2.740 1.00 94.00 250 LEU A C 1
ATOM 1902 O O . LEU A 1 250 ? -4.392 -1.660 -2.750 1.00 94.00 250 LEU A O 1
ATOM 1906 N N . PHE A 1 251 ? -2.705 -0.357 -2.055 1.00 94.12 251 PHE A N 1
ATOM 1907 C CA . PHE A 1 251 ? -3.537 0.519 -1.228 1.00 94.12 251 PHE A CA 1
ATOM 1908 C C . PHE A 1 251 ? -4.035 1.764 -1.959 1.00 94.12 251 PHE A C 1
ATOM 1910 O O . PHE A 1 251 ? -4.776 2.542 -1.350 1.00 94.12 251 PHE A O 1
ATOM 1917 N N . ALA A 1 252 ? -3.612 2.010 -3.201 1.00 92.12 252 ALA A N 1
ATOM 1918 C CA . ALA A 1 252 ? -4.022 3.167 -3.993 1.00 92.12 252 ALA A CA 1
ATOM 1919 C C . ALA A 1 252 ? -5.539 3.192 -4.207 1.00 92.12 252 ALA A C 1
ATOM 1921 O O . ALA A 1 252 ? -6.175 2.144 -4.316 1.00 92.12 252 ALA A O 1
ATOM 1922 N N . THR A 1 253 ? -6.124 4.385 -4.286 1.00 89.56 253 THR A N 1
ATOM 1923 C CA . THR A 1 253 ? -7.477 4.551 -4.841 1.00 89.56 253 THR A CA 1
ATOM 1924 C C . THR A 1 253 ? -7.450 4.406 -6.364 1.00 89.56 253 THR A C 1
ATOM 1926 O O . THR A 1 253 ? -6.389 4.496 -6.981 1.00 89.56 253 THR A O 1
ATOM 1929 N N . ASP A 1 254 ? -8.607 4.235 -7.002 1.00 90.12 254 ASP A N 1
ATOM 1930 C CA . ASP A 1 254 ? -8.660 4.113 -8.467 1.00 90.12 254 ASP A CA 1
ATOM 1931 C C . ASP A 1 254 ? -8.156 5.385 -9.172 1.00 90.12 254 ASP A C 1
ATOM 1933 O O . ASP A 1 254 ? -7.456 5.308 -10.182 1.00 90.12 254 ASP A O 1
ATOM 1937 N N . GLU A 1 255 ? -8.425 6.560 -8.593 1.00 89.25 255 GLU A N 1
ATOM 1938 C CA . GLU A 1 255 ? -7.860 7.827 -9.068 1.00 89.25 255 GLU A CA 1
ATOM 1939 C C . GLU A 1 255 ? -6.334 7.882 -8.915 1.00 89.25 255 GLU A C 1
ATOM 1941 O O . GLU A 1 255 ? -5.643 8.404 -9.790 1.00 89.25 255 GLU A O 1
ATOM 1946 N N . GLU A 1 256 ? -5.793 7.378 -7.801 1.00 91.12 256 GLU A N 1
ATOM 1947 C CA . GLU A 1 256 ? -4.347 7.315 -7.564 1.00 91.12 256 GLU A CA 1
ATOM 1948 C C . GLU A 1 256 ? -3.673 6.342 -8.540 1.00 91.12 256 GLU A C 1
ATOM 1950 O O . GLU A 1 256 ? -2.652 6.699 -9.127 1.00 91.12 256 GLU A O 1
ATOM 1955 N N . LEU A 1 257 ? -4.275 5.171 -8.782 1.00 92.25 257 LEU A N 1
ATOM 1956 C CA . LEU A 1 257 ? -3.798 4.195 -9.766 1.00 92.25 257 LEU A CA 1
ATOM 1957 C C . LEU A 1 257 ? -3.770 4.781 -11.176 1.00 92.25 257 LEU A C 1
ATOM 1959 O O . LEU A 1 257 ? -2.789 4.603 -11.895 1.00 92.25 257 LEU A O 1
ATOM 1963 N N . GLU A 1 258 ? -4.815 5.510 -11.571 1.00 93.00 258 GLU A N 1
ATOM 1964 C CA . GLU A 1 258 ? -4.863 6.136 -12.892 1.00 93.00 258 GLU A CA 1
ATOM 1965 C C . GLU A 1 258 ? -3.804 7.235 -13.044 1.00 93.00 258 GLU A C 1
ATOM 1967 O O . GLU A 1 258 ? -3.094 7.281 -14.052 1.00 93.00 258 GLU A O 1
ATOM 1972 N N . ARG A 1 259 ? -3.617 8.083 -12.022 1.00 93.19 259 ARG A N 1
ATOM 1973 C CA . ARG A 1 259 ? -2.534 9.082 -12.023 1.00 93.19 259 ARG A CA 1
ATOM 1974 C C . ARG A 1 259 ? -1.161 8.418 -12.094 1.00 93.19 259 ARG A C 1
ATOM 1976 O O . ARG A 1 259 ? -0.307 8.881 -12.850 1.00 93.19 259 ARG A O 1
ATOM 1983 N N . GLN A 1 260 ? -0.956 7.336 -11.343 1.00 92.62 260 GLN A N 1
ATOM 1984 C CA . GLN A 1 260 ? 0.293 6.582 -11.352 1.00 92.62 260 GLN A CA 1
ATOM 1985 C C . GLN A 1 260 ? 0.554 5.969 -12.732 1.00 92.62 260 GLN A C 1
ATOM 1987 O O . GLN A 1 260 ? 1.654 6.132 -13.257 1.00 92.62 260 GLN A O 1
ATOM 1992 N N . ARG A 1 261 ? -0.453 5.363 -13.377 1.00 93.69 261 ARG A N 1
ATOM 1993 C CA . ARG A 1 261 ? -0.338 4.838 -14.748 1.00 93.69 261 ARG A CA 1
ATOM 1994 C C . ARG A 1 261 ? 0.119 5.920 -15.725 1.00 93.69 261 ARG A C 1
ATOM 1996 O O . ARG A 1 261 ? 1.117 5.741 -16.418 1.00 93.69 261 ARG A O 1
ATOM 2003 N N . GL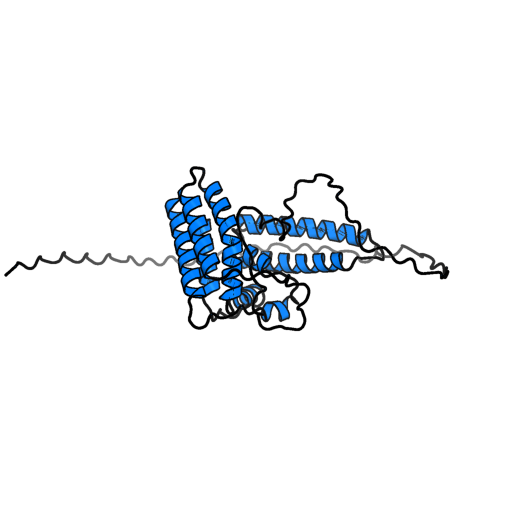N A 1 262 ? -0.558 7.069 -15.723 1.00 94.12 262 GLN A N 1
ATOM 2004 C CA . GLN A 1 262 ? -0.223 8.191 -16.606 1.00 94.12 262 GLN A CA 1
ATOM 2005 C C . GLN A 1 262 ? 1.193 8.725 -16.359 1.00 94.12 262 GLN A C 1
ATOM 2007 O O . GLN A 1 262 ? 1.898 9.084 -17.302 1.00 94.12 262 GLN A O 1
ATOM 2012 N N . GLN A 1 263 ? 1.629 8.786 -15.099 1.00 93.12 263 GLN A N 1
ATOM 2013 C CA . GLN A 1 263 ? 2.988 9.196 -14.751 1.00 93.12 263 GLN A CA 1
ATOM 2014 C C . GLN A 1 263 ? 4.030 8.184 -15.241 1.00 93.12 263 GLN A C 1
ATOM 2016 O O . GLN A 1 263 ? 5.063 8.586 -15.784 1.00 93.12 263 GLN A O 1
ATOM 2021 N N . VAL A 1 264 ? 3.769 6.886 -15.077 1.00 92.31 264 VAL A N 1
ATOM 2022 C CA . VAL A 1 264 ? 4.662 5.822 -15.546 1.00 92.31 264 VAL A CA 1
ATOM 2023 C C . VAL A 1 264 ? 4.774 5.854 -17.071 1.00 92.31 264 VAL A C 1
ATOM 2025 O O . VAL A 1 264 ? 5.889 5.801 -17.586 1.00 92.31 264 VAL A O 1
ATOM 2028 N N . ASP A 1 265 ? 3.667 6.044 -17.791 1.00 92.75 265 ASP A N 1
ATOM 2029 C CA . ASP A 1 265 ? 3.656 6.150 -19.256 1.00 92.75 265 ASP A CA 1
ATOM 2030 C C . ASP A 1 265 ? 4.495 7.321 -19.769 1.00 92.75 265 ASP A C 1
ATOM 2032 O O . ASP A 1 265 ? 5.415 7.122 -20.565 1.00 92.75 265 ASP A O 1
ATOM 2036 N N . ARG A 1 266 ? 4.265 8.528 -19.236 1.00 93.94 266 ARG A N 1
ATOM 2037 C CA . ARG A 1 266 ? 5.060 9.716 -19.595 1.00 93.94 266 ARG A CA 1
ATOM 2038 C C . ARG A 1 266 ? 6.550 9.504 -19.330 1.00 93.94 266 ARG A C 1
ATOM 2040 O O . ARG A 1 266 ? 7.394 9.945 -20.109 1.00 93.94 266 ARG A O 1
ATOM 2047 N N . THR A 1 267 ? 6.876 8.830 -18.227 1.00 91.38 267 THR A N 1
ATOM 2048 C CA . THR A 1 267 ? 8.265 8.549 -17.851 1.00 91.38 267 THR A CA 1
ATOM 2049 C C . THR A 1 267 ? 8.899 7.542 -18.808 1.00 91.38 267 THR A C 1
ATOM 2051 O O . THR A 1 267 ? 10.015 7.764 -19.271 1.00 91.38 267 THR A O 1
ATOM 2054 N N . LEU A 1 268 ? 8.186 6.468 -19.159 1.00 92.88 268 LEU A N 1
ATOM 2055 C CA . LEU A 1 268 ? 8.648 5.472 -20.127 1.00 92.88 268 LEU A CA 1
ATOM 2056 C C . LEU A 1 268 ? 8.891 6.090 -21.508 1.00 92.88 268 LEU A C 1
ATOM 2058 O O . LEU A 1 268 ? 9.895 5.765 -22.141 1.00 92.88 268 LEU A O 1
ATOM 2062 N N . ASP A 1 269 ? 8.021 6.990 -21.964 1.00 92.75 269 ASP A N 1
ATOM 2063 C CA . ASP A 1 269 ? 8.193 7.684 -23.244 1.00 92.75 269 ASP A CA 1
ATOM 2064 C C . ASP A 1 269 ? 9.399 8.624 -23.235 1.00 92.75 269 ASP A C 1
ATOM 2066 O O . ASP A 1 269 ? 10.220 8.582 -24.154 1.00 92.75 269 ASP A O 1
ATOM 2070 N N . SER A 1 270 ? 9.576 9.391 -22.157 1.00 90.94 270 SER A N 1
ATOM 2071 C CA . SER A 1 270 ? 10.770 10.220 -21.958 1.00 90.94 270 SER A CA 1
ATOM 2072 C C . SER A 1 270 ? 12.054 9.381 -21.985 1.00 90.94 270 SER A C 1
ATOM 2074 O O . SER A 1 270 ? 13.004 9.706 -22.698 1.00 90.94 270 SER A O 1
ATOM 2076 N N . MET A 1 271 ? 12.066 8.235 -21.296 1.00 87.94 271 MET A N 1
ATOM 2077 C CA . MET A 1 271 ? 13.219 7.331 -21.284 1.00 87.94 271 MET A CA 1
ATOM 2078 C C . MET A 1 271 ? 13.486 6.693 -22.651 1.00 87.94 271 MET A C 1
ATOM 2080 O O . MET A 1 271 ? 14.645 6.560 -23.033 1.00 87.94 271 MET A O 1
ATOM 2084 N N . ARG A 1 272 ? 12.449 6.337 -23.424 1.00 89.38 272 ARG A N 1
ATOM 2085 C CA . ARG A 1 272 ? 12.615 5.840 -24.805 1.00 89.38 272 ARG A CA 1
ATOM 2086 C C . ARG A 1 272 ? 13.296 6.877 -25.690 1.00 89.38 272 ARG A C 1
ATOM 2088 O O . ARG A 1 272 ? 14.183 6.519 -26.461 1.00 89.38 272 ARG A O 1
ATOM 2095 N N . LEU A 1 273 ? 12.895 8.144 -25.580 1.00 89.06 273 LEU A N 1
ATOM 2096 C CA . LEU A 1 273 ? 13.516 9.242 -26.323 1.00 89.06 273 LEU A CA 1
ATOM 2097 C C . LEU A 1 273 ? 14.978 9.436 -25.904 1.00 89.06 273 LEU A C 1
ATOM 2099 O O . LEU A 1 273 ? 15.851 9.508 -26.766 1.00 89.06 273 LEU A O 1
ATOM 2103 N N . GLN A 1 274 ? 15.258 9.423 -24.597 1.00 86.31 274 GLN A N 1
ATOM 2104 C CA . GLN A 1 274 ? 16.624 9.509 -24.071 1.00 86.31 274 GLN A CA 1
ATOM 2105 C C . GLN A 1 274 ? 17.506 8.359 -24.571 1.00 86.31 274 GLN A C 1
ATOM 2107 O O . GLN A 1 274 ? 18.593 8.604 -25.089 1.00 86.31 274 GLN A O 1
ATOM 2112 N N . MET A 1 275 ? 17.022 7.117 -24.504 1.00 85.06 275 MET A N 1
ATOM 2113 C CA . MET A 1 275 ? 17.747 5.941 -24.995 1.00 85.06 275 MET A CA 1
ATOM 2114 C C . MET A 1 275 ? 18.032 6.013 -26.498 1.00 85.06 275 MET A C 1
ATOM 2116 O O . MET A 1 275 ? 19.125 5.661 -26.923 1.00 85.06 275 MET A O 1
ATOM 2120 N N . ARG A 1 276 ? 17.080 6.501 -27.307 1.00 85.31 276 ARG A N 1
ATOM 2121 C CA . ARG A 1 276 ? 17.290 6.713 -28.751 1.00 85.31 276 ARG A CA 1
ATOM 2122 C C . ARG A 1 276 ? 18.329 7.798 -29.033 1.00 85.31 276 ARG A C 1
ATOM 2124 O O . ARG A 1 276 ? 19.068 7.682 -30.000 1.00 85.31 276 ARG A O 1
ATOM 2131 N N . SER A 1 277 ? 18.392 8.835 -28.195 1.00 84.00 277 SER A N 1
ATOM 2132 C CA . SER A 1 277 ? 19.381 9.914 -28.327 1.00 84.00 277 SER A CA 1
ATOM 2133 C C . SER A 1 277 ? 20.788 9.528 -27.849 1.00 84.00 277 SER A C 1
ATOM 2135 O O . SER A 1 277 ? 21.766 10.146 -28.257 1.00 84.00 277 SER A O 1
ATOM 2137 N N . MET A 1 278 ? 20.903 8.496 -27.007 1.00 76.88 278 MET A N 1
ATOM 2138 C CA . MET A 1 278 ? 22.161 7.980 -26.461 1.00 76.88 278 MET A CA 1
ATOM 2139 C C . MET A 1 278 ? 22.637 6.771 -27.275 1.00 76.88 278 MET A C 1
ATOM 2141 O O . MET A 1 278 ? 22.665 5.640 -26.787 1.00 76.88 278 MET A O 1
ATOM 2145 N N . ALA A 1 279 ? 22.992 6.993 -28.540 1.00 57.25 279 ALA A N 1
ATOM 2146 C CA . ALA A 1 279 ? 23.553 5.946 -29.389 1.00 57.25 279 ALA A CA 1
ATOM 2147 C C . ALA A 1 279 ? 24.908 5.462 -28.822 1.00 57.25 279 ALA A C 1
ATOM 2149 O O . ALA A 1 279 ? 25.913 6.158 -28.912 1.00 57.25 279 ALA A O 1
ATOM 2150 N N . GLY A 1 280 ? 24.926 4.271 -28.210 1.00 64.62 280 GLY A N 1
ATOM 2151 C CA . GLY A 1 280 ? 26.150 3.522 -27.874 1.00 64.62 280 GLY A CA 1
ATOM 2152 C C . GLY A 1 280 ? 26.595 3.517 -26.405 1.00 64.62 280 GLY A C 1
ATOM 2153 O O . GLY A 1 280 ? 27.346 2.628 -26.017 1.00 64.62 280 GLY A O 1
ATOM 2154 N N . ALA A 1 281 ? 26.100 4.424 -25.558 1.00 62.62 281 ALA A N 1
ATOM 2155 C CA . ALA A 1 281 ? 26.423 4.457 -24.127 1.00 62.62 281 ALA A CA 1
ATOM 2156 C C . ALA A 1 281 ? 25.141 4.610 -23.300 1.00 62.62 281 ALA A C 1
ATOM 2158 O O . ALA A 1 281 ? 24.767 5.709 -22.900 1.00 62.62 281 ALA A O 1
ATOM 2159 N N . SER A 1 282 ? 24.431 3.506 -23.061 1.00 59.78 282 SER A N 1
ATOM 2160 C CA . SER A 1 282 ? 23.330 3.510 -22.093 1.00 59.78 282 SER A CA 1
ATOM 2161 C C . SER A 1 282 ? 23.909 3.318 -20.692 1.00 59.78 282 SER A C 1
ATOM 2163 O O . SER A 1 282 ? 24.437 2.241 -20.420 1.00 59.78 282 SER A O 1
ATOM 2165 N N . PRO A 1 283 ? 23.837 4.310 -19.786 1.00 65.56 283 PRO A N 1
ATOM 2166 C CA . PRO A 1 283 ? 24.252 4.095 -18.407 1.00 65.56 283 PRO A CA 1
ATOM 2167 C C . PRO A 1 283 ? 23.376 3.000 -17.786 1.00 65.56 283 PRO A C 1
ATOM 2169 O O . PRO A 1 283 ? 22.150 3.061 -17.897 1.00 65.56 283 PRO A O 1
ATOM 2172 N N . ASP A 1 284 ? 23.988 2.021 -17.113 1.00 64.31 284 ASP A N 1
ATOM 2173 C CA . ASP A 1 284 ? 23.314 0.834 -16.548 1.00 64.31 284 ASP A CA 1
ATOM 2174 C C . ASP A 1 284 ? 22.039 1.168 -15.747 1.00 64.31 284 ASP A C 1
ATOM 2176 O O . ASP A 1 284 ? 21.055 0.424 -15.758 1.00 64.31 284 ASP A O 1
ATOM 2180 N N . GLY A 1 285 ? 22.018 2.329 -15.081 1.00 72.31 285 GLY A N 1
ATOM 2181 C CA . GLY A 1 285 ? 20.865 2.806 -14.314 1.00 72.31 285 GLY A CA 1
ATOM 2182 C C . GLY A 1 285 ? 19.634 3.166 -15.158 1.00 72.31 285 GLY A C 1
ATOM 2183 O O . GLY A 1 285 ? 18.508 3.010 -14.684 1.00 72.31 285 GLY A O 1
ATOM 2184 N N . LEU A 1 286 ? 19.814 3.610 -16.407 1.00 77.44 286 LEU A N 1
ATOM 2185 C CA . LEU A 1 286 ? 18.714 3.992 -17.299 1.00 77.44 286 LEU A CA 1
ATOM 2186 C C . LEU A 1 286 ? 17.916 2.757 -17.737 1.00 77.44 286 LEU A C 1
ATOM 2188 O O . LEU A 1 286 ? 16.694 2.726 -17.597 1.00 77.44 286 LEU A O 1
ATOM 2192 N N . MET A 1 287 ? 18.608 1.705 -18.180 1.00 79.19 287 MET A N 1
ATOM 2193 C CA . MET A 1 287 ? 17.977 0.444 -18.593 1.00 79.19 287 MET A CA 1
ATOM 2194 C C . MET A 1 287 ? 17.276 -0.267 -17.436 1.00 79.19 287 MET A C 1
ATOM 2196 O O . MET A 1 287 ? 16.191 -0.839 -17.607 1.00 79.19 287 MET A O 1
ATOM 2200 N N . TRP A 1 288 ? 17.869 -0.203 -16.244 1.00 80.69 288 TRP A N 1
ATOM 2201 C CA . TRP A 1 288 ? 17.265 -0.747 -15.036 1.00 80.69 288 TRP A CA 1
ATOM 2202 C C . TRP A 1 288 ? 15.952 -0.041 -14.688 1.00 80.69 288 TRP A C 1
ATOM 2204 O O . TRP A 1 288 ? 14.914 -0.693 -14.557 1.00 80.69 288 TRP A O 1
ATOM 2214 N N . ASN A 1 289 ? 15.972 1.293 -14.607 1.00 82.06 289 ASN A N 1
ATOM 2215 C CA . ASN A 1 289 ? 14.781 2.087 -14.303 1.00 82.06 289 ASN A CA 1
ATOM 2216 C C . ASN A 1 289 ? 13.676 1.873 -15.344 1.00 82.06 289 ASN A C 1
ATOM 2218 O O . ASN A 1 289 ? 12.504 1.767 -14.986 1.00 82.06 289 ASN A O 1
ATOM 2222 N N . PHE A 1 290 ? 14.047 1.731 -16.617 1.00 84.50 290 PHE A N 1
ATOM 2223 C CA . PHE A 1 290 ? 13.106 1.454 -17.696 1.00 84.50 290 PHE A CA 1
ATOM 2224 C C . PHE A 1 290 ? 12.420 0.094 -17.504 1.00 84.50 290 PHE A C 1
ATOM 2226 O O . PHE A 1 290 ? 11.198 -0.023 -17.605 1.00 84.50 290 PHE A O 1
ATOM 2233 N N . SER A 1 291 ? 13.200 -0.933 -17.161 1.00 85.94 291 SER A N 1
ATOM 2234 C CA . SER A 1 291 ? 12.693 -2.285 -16.901 1.00 85.94 291 SER A CA 1
ATOM 2235 C C . SER A 1 291 ? 11.814 -2.344 -15.647 1.00 85.94 291 SER A C 1
ATOM 2237 O O . SER A 1 291 ? 10.760 -2.980 -15.673 1.00 85.94 291 SER A O 1
ATOM 2239 N N . ARG A 1 292 ? 12.190 -1.635 -14.574 1.00 88.50 292 ARG A N 1
ATOM 2240 C CA . ARG A 1 292 ? 11.350 -1.460 -13.378 1.00 88.50 292 ARG A CA 1
ATOM 2241 C C . ARG A 1 292 ? 10.008 -0.830 -13.729 1.00 88.50 292 ARG A C 1
ATOM 2243 O O . ARG A 1 292 ? 8.975 -1.366 -13.347 1.00 88.50 292 ARG A O 1
ATOM 2250 N N . LEU A 1 293 ? 10.012 0.294 -14.445 1.00 90.12 293 LEU A N 1
ATOM 2251 C CA . LEU A 1 293 ? 8.784 1.020 -14.783 1.00 90.12 293 LEU A CA 1
ATOM 2252 C C . LEU A 1 293 ? 7.856 0.198 -15.685 1.00 90.12 293 LEU A C 1
ATOM 2254 O O . LEU A 1 293 ? 6.640 0.287 -15.550 1.00 90.12 293 LEU A O 1
ATOM 2258 N N . LYS A 1 294 ? 8.402 -0.662 -16.554 1.00 92.56 294 LYS A N 1
ATOM 2259 C CA . LYS A 1 294 ? 7.600 -1.646 -17.297 1.00 92.56 294 LYS A CA 1
ATOM 2260 C C . LYS A 1 294 ? 6.885 -2.639 -16.378 1.00 92.56 294 LYS A C 1
ATOM 2262 O O . LYS A 1 294 ? 5.716 -2.940 -16.607 1.00 92.56 294 LYS A O 1
ATOM 2267 N N . VAL A 1 295 ? 7.578 -3.152 -15.360 1.00 91.81 295 VAL A N 1
ATOM 2268 C CA . VAL A 1 295 ? 6.978 -4.049 -14.360 1.00 91.81 295 VAL A CA 1
ATOM 2269 C C . VAL A 1 295 ? 5.910 -3.317 -13.551 1.00 91.81 295 VAL A C 1
ATOM 2271 O O . VAL A 1 295 ? 4.808 -3.833 -13.395 1.00 91.81 295 VAL A O 1
ATOM 2274 N N . GLU A 1 296 ? 6.207 -2.101 -13.096 1.00 92.38 296 GLU A N 1
ATOM 2275 C CA . GLU A 1 296 ? 5.262 -1.254 -12.367 1.00 92.38 296 GLU A CA 1
ATOM 2276 C C . GLU A 1 296 ? 3.993 -1.000 -13.185 1.00 92.38 296 GLU A C 1
ATOM 2278 O O . GLU A 1 296 ? 2.897 -1.274 -12.701 1.00 92.38 296 GLU A O 1
ATOM 2283 N N . LYS A 1 297 ? 4.139 -0.602 -14.456 1.00 94.00 297 LYS A N 1
ATOM 2284 C CA . LYS A 1 297 ? 3.021 -0.436 -15.392 1.00 94.00 297 LYS A CA 1
ATOM 2285 C C . LYS A 1 297 ? 2.164 -1.699 -15.479 1.00 94.00 297 LYS A C 1
ATOM 2287 O O . LYS A 1 297 ? 0.954 -1.623 -15.295 1.00 94.00 297 LYS A O 1
ATOM 2292 N N . ARG A 1 298 ? 2.790 -2.862 -15.703 1.00 94.00 298 ARG A N 1
ATOM 2293 C CA . ARG A 1 298 ? 2.088 -4.153 -15.811 1.00 94.00 298 ARG A CA 1
ATOM 2294 C C . ARG A 1 298 ? 1.272 -4.465 -14.553 1.00 94.00 298 ARG A C 1
ATOM 2296 O O . ARG A 1 298 ? 0.166 -4.987 -14.661 1.00 94.00 298 ARG A O 1
ATOM 2303 N N . ILE A 1 299 ? 1.809 -4.172 -13.369 1.00 94.19 299 ILE A N 1
ATOM 2304 C CA . ILE A 1 299 ? 1.123 -4.425 -12.094 1.00 94.19 299 ILE A CA 1
ATOM 2305 C C . ILE A 1 299 ? -0.028 -3.433 -11.893 1.00 94.19 299 ILE A C 1
ATOM 2307 O O . ILE A 1 299 ? -1.117 -3.861 -11.520 1.00 94.19 299 ILE A O 1
ATOM 2311 N N . VAL A 1 300 ? 0.176 -2.144 -12.188 1.00 94.25 300 VAL A N 1
ATOM 2312 C CA . VAL A 1 300 ? -0.879 -1.115 -12.119 1.00 94.25 300 VAL A CA 1
ATOM 2313 C C . VAL A 1 300 ? -2.047 -1.470 -13.040 1.00 94.25 300 VAL A C 1
ATOM 2315 O O . VAL A 1 300 ? -3.193 -1.473 -12.599 1.00 94.25 300 VAL A O 1
ATOM 2318 N N . GLU A 1 301 ? -1.774 -1.833 -14.295 1.00 93.31 301 GLU A N 1
ATOM 2319 C CA . GLU A 1 301 ? -2.806 -2.230 -15.262 1.00 93.31 301 GLU A CA 1
ATOM 2320 C C . GLU A 1 301 ? -3.560 -3.490 -14.819 1.00 93.31 301 GLU A C 1
ATOM 2322 O O . GLU A 1 301 ? -4.788 -3.554 -14.913 1.00 93.31 301 GLU A O 1
ATOM 2327 N N . ALA A 1 302 ? -2.843 -4.495 -14.306 1.00 92.69 302 ALA A N 1
ATOM 2328 C CA . ALA A 1 302 ? -3.464 -5.710 -13.791 1.00 92.69 302 ALA A CA 1
ATOM 2329 C C . ALA A 1 302 ? -4.357 -5.421 -12.574 1.00 92.69 302 ALA A C 1
ATOM 2331 O O . ALA A 1 302 ? -5.450 -5.980 -12.470 1.00 92.69 302 ALA A O 1
ATOM 2332 N N . GLU A 1 303 ? -3.923 -4.539 -11.673 1.00 92.75 303 GLU A N 1
ATOM 2333 C CA . GLU A 1 303 ? -4.691 -4.143 -10.492 1.00 92.75 303 GLU A CA 1
ATOM 2334 C C . GLU A 1 303 ? -5.940 -3.337 -10.876 1.00 92.75 303 GLU A C 1
ATOM 2336 O O . GLU A 1 303 ? -7.029 -3.642 -10.391 1.00 92.75 303 GLU A O 1
ATOM 2341 N N . GLN A 1 304 ? -5.829 -2.390 -11.815 1.00 91.56 304 GLN A N 1
ATOM 2342 C CA . GLN A 1 304 ? -6.988 -1.692 -12.384 1.00 91.56 304 GLN A CA 1
ATOM 2343 C C . GLN A 1 304 ? -7.984 -2.684 -13.003 1.00 91.56 304 GLN A C 1
ATOM 2345 O O . GLN A 1 304 ? -9.185 -2.611 -12.743 1.00 91.56 304 GLN A O 1
ATOM 2350 N N . LYS A 1 305 ? -7.492 -3.664 -13.773 1.00 90.19 305 LYS A N 1
ATOM 2351 C CA . LYS A 1 305 ? -8.333 -4.712 -14.363 1.00 90.19 305 LYS A CA 1
ATOM 2352 C C . LYS A 1 305 ? -9.022 -5.563 -13.292 1.00 90.19 305 LYS A C 1
ATOM 2354 O O . LYS A 1 305 ? -10.203 -5.867 -13.439 1.00 90.19 305 LYS A O 1
ATOM 2359 N N . ARG A 1 306 ? -8.316 -5.928 -12.214 1.00 88.75 306 ARG A N 1
ATOM 2360 C CA . ARG A 1 306 ? -8.863 -6.700 -11.081 1.00 88.75 306 ARG A CA 1
ATOM 2361 C C . ARG A 1 306 ? -10.011 -5.967 -10.391 1.00 88.75 306 ARG A C 1
ATOM 2363 O O . ARG A 1 306 ? -10.991 -6.604 -10.019 1.00 88.75 306 ARG A O 1
ATOM 2370 N N . ARG A 1 307 ? -9.894 -4.648 -10.228 1.00 86.69 307 ARG A N 1
ATOM 2371 C CA . ARG A 1 307 ? -10.927 -3.798 -9.611 1.00 86.69 307 ARG A CA 1
ATOM 2372 C C . ARG A 1 307 ? -12.121 -3.530 -10.527 1.00 86.69 307 ARG A C 1
ATOM 2374 O O . ARG A 1 307 ? -13.126 -3.003 -10.070 1.00 86.69 307 ARG A O 1
ATOM 2381 N N . GLY A 1 308 ? -12.023 -3.945 -11.790 1.00 77.00 308 GLY A N 1
ATOM 2382 C CA . GLY A 1 308 ? -12.971 -3.595 -12.831 1.00 77.00 308 GLY A CA 1
ATOM 2383 C C . GLY A 1 308 ? -12.741 -2.150 -13.235 1.00 77.00 308 GLY A C 1
ATOM 2384 O O . GLY A 1 308 ? -13.380 -1.257 -12.689 1.00 77.00 308 GLY A O 1
ATOM 2385 N N . SER A 1 309 ? -11.814 -1.921 -14.175 1.00 54.62 309 SER A N 1
ATOM 2386 C CA . SER A 1 309 ? -11.573 -0.586 -14.729 1.00 54.62 309 SER A CA 1
ATOM 2387 C C . SER A 1 309 ? -12.908 0.108 -15.013 1.00 54.62 309 SER A C 1
ATOM 2389 O O . SER A 1 309 ? -13.790 -0.530 -15.605 1.00 54.62 309 SER A O 1
ATOM 2391 N N . PRO A 1 310 ? -13.077 1.395 -14.649 1.00 46.19 310 PRO A N 1
ATOM 2392 C CA . PRO A 1 310 ? -14.156 2.168 -15.232 1.00 46.19 310 PRO A CA 1
ATOM 2393 C C . PRO A 1 310 ? -13.971 2.051 -16.741 1.00 46.19 310 PRO A C 1
ATOM 2395 O O . PRO A 1 310 ? -12.884 2.317 -17.257 1.00 46.19 310 PRO A O 1
ATOM 2398 N N . LYS A 1 311 ? -14.993 1.540 -17.428 1.00 32.88 311 LYS A N 1
ATOM 2399 C CA . LYS A 1 311 ? -15.054 1.570 -18.886 1.00 32.88 311 LYS A CA 1
ATOM 2400 C C . LYS A 1 311 ? -14.959 3.047 -19.278 1.00 32.88 311 LYS A C 1
ATOM 2402 O O . LYS A 1 311 ? -15.941 3.770 -19.133 1.00 32.88 311 LYS A O 1
ATOM 2407 N N . GLY A 1 312 ? -13.753 3.491 -19.619 1.00 31.83 312 GLY A N 1
ATOM 2408 C CA . GLY A 1 312 ? -13.527 4.708 -20.388 1.00 31.83 312 GLY A CA 1
ATOM 2409 C C . GLY A 1 312 ? -13.874 4.433 -21.835 1.00 31.83 312 GLY A C 1
ATOM 2410 O O . GLY A 1 312 ? -13.550 3.312 -22.291 1.00 31.83 312 GLY A O 1
#

Foldseek 3Di:
DDDDDDDDDDDDDDDDDDDDDDDDDDDDDDDDDDDDDDDPPPPDDDDDDDDDDDDDDDDDDDDDPDDDDDDDDDDDDPPPPVVPLVPPDDDDLPAFDPDDDDDPLPDPLDDRGRQDQLVNLLVQLVVLLVVLVPDDDDPVVSLVSSCSSNLVSVLSLCQFAVAAPLLQLVQVLPPPVGDHGPDCLVVVLLVLLVQLVVQPDSVSNSVSSVVNSVSSVVQNPPPDRHGYDCPNVCVPQVSLEHSSLSVCLSSPDLVRLVVLLVVLVVVLVVLVVVVVVPPPDDPPVSVSVNSSSVVSNSRSVSSCVVVPPDPD

Radius of gyration: 27.54 Å; Cα contacts (8 Å, |Δi|>4): 231; chains: 1; bounding box: 91×43×95 Å

Secondary structure (DSSP, 8-state):
----PPPPPPPPPPP------------------------TTS-------------------PPPS----------------TTTGGGTTT----EE-------TTTTTS---PEEPPHHHHHHHHHHHHHHHHH--S-HHHHHHHHHHHHHHHHHHHHHHH-TTHHHHHHHHHHSSSPPPPSS-HHHHHHHHHHHHHH-SSHHHHHHHHHHHHHHHHHHHTSSS--PPP-HHHHHHHTT-S-HHHHHHHHH--HHHHHHHHHHHHHHHHHHHHHHHHSSS---HHHHHHHHHHHHHHHHHHHHHHHH-----

Solvent-accessible surface area (backbone atoms only — not comparable to full-atom values): 19838 Å² total; per-residue (Å²): 144,81,86,83,80,84,80,82,82,81,80,79,85,78,86,81,83,88,79,87,83,80,88,80,88,86,80,90,74,89,77,85,80,81,82,80,85,76,74,87,81,83,84,77,88,84,78,86,83,83,86,78,88,79,94,75,92,82,80,92,76,85,75,82,93,78,84,89,77,87,81,87,76,93,68,98,64,92,75,82,50,88,82,61,75,60,71,80,71,87,71,78,63,78,41,69,52,87,72,61,90,82,62,96,74,64,80,72,63,50,75,86,50,48,40,66,54,68,66,57,46,53,52,50,52,50,51,44,51,53,52,51,70,68,58,81,75,62,59,69,59,50,50,54,54,43,46,63,61,42,49,64,46,52,50,53,47,36,58,55,31,20,18,40,18,62,31,17,53,52,30,44,55,76,47,78,88,35,54,80,51,88,36,58,59,44,59,56,49,39,57,38,43,52,50,35,73,64,37,89,44,64,69,51,28,53,50,34,50,49,52,48,51,51,52,47,50,56,40,68,67,39,98,74,50,40,52,39,45,55,65,50,44,45,72,78,50,68,46,50,66,43,72,66,59,51,51,49,60,67,56,42,51,73,70,52,46,51,52,48,48,54,52,46,50,56,49,50,53,53,49,52,54,51,55,67,72,36,80,90,66,76,57,72,67,57,60,49,52,51,56,21,48,52,52,51,46,54,52,51,53,32,50,42,54,73,72,56,55,78,87,122